Protein AF-A0A7S2W0Y8-F1 (afdb_monomer)

pLDDT: mean 73.61, std 13.13, range [37.97, 92.44]

Sequence (233 aa):
MHDCANKVPEEVLRKIGIEEDLLTRWRHALVTPFQQKVSSNRWSMRTVHCKGRCCSATIRVSLSGSCDVACRECGATFCCQCDFPGPHSPATCEMVAAWREANGLVEATDEDIASWLEIRKVAKQCPRCGHGIIKAQGTCNHMKCDTTASGCGHHFCYLCQSNWDVSSYRCTNPRCPSSRTGGGNIYSTTASPPSSGFERYNEECGRHLAALRNAQNLVKQARSPVDSEFHLC

Nearest PDB structures (foldseek):
  8ikv-assembly1_C  TM=3.181E-01  e=9.190E-04  Homo sapiens
  8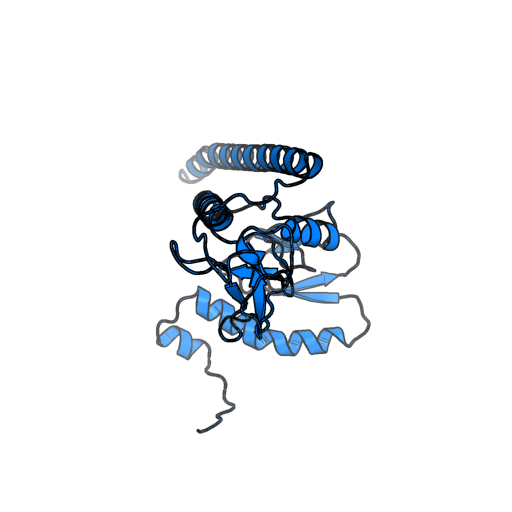ikv-assembly2_A  TM=3.247E-01  e=4.794E-03  Homo sapiens

Secondary structure (DSSP, 8-state):
-----PPPPHHHHHHTT--HHHHHHHHHHHHHHHHHHHTTS-SSEEEEE--STT---EEEEESSS-SEEE-TTT--EEESSS--SS--TTS-HHHHHHHHHTT------HHHHHHHHHHHHHEEE-TTT--EEEPPTT--SEEE--GGGT----EEETTT--BEETTTTEES-TTSHHHHTTT--TT---PPPPPHHHHHHHHHHHHHHHHHHHHHHHHHHHHHHHHHHTT--

InterPro domains:
  IPR001841 Zinc finger, RING-type [PS50089] (126-180)
  IPR031127 E3 ubiquitin ligase RBR family [PTHR11685] (3-179)
  IPR044066 TRIAD supradomain [PS51873] (1-182)

Structure (mmCIF, N/CA/C/O backbone):
data_AF-A0A7S2W0Y8-F1
#
_entry.id   AF-A0A7S2W0Y8-F1
#
loop_
_atom_site.group_PDB
_atom_site.id
_atom_site.type_symbol
_atom_site.label_atom_id
_atom_site.label_alt_id
_atom_site.label_comp_id
_atom_site.label_asym_id
_atom_site.label_entity_id
_atom_site.label_seq_id
_atom_site.pdbx_PDB_ins_code
_atom_site.Cartn_x
_atom_site.Cartn_y
_atom_site.Cartn_z
_atom_site.occupancy
_atom_site.B_iso_or_equiv
_atom_site.auth_seq_id
_atom_site.auth_comp_id
_atom_site.auth_asym_id
_atom_site.auth_atom_id
_atom_site.pdbx_PDB_model_num
ATOM 1 N N . MET A 1 1 ? -15.087 -26.726 -20.509 1.00 43.75 1 MET A N 1
ATOM 2 C CA . MET A 1 1 ? -15.232 -25.782 -19.380 1.00 43.75 1 MET A CA 1
ATOM 3 C C . MET A 1 1 ? -16.384 -24.861 -19.724 1.00 43.75 1 MET A C 1
ATOM 5 O O . MET A 1 1 ? -16.349 -24.272 -20.794 1.00 43.75 1 MET A O 1
ATOM 9 N N . HIS A 1 2 ? -17.443 -24.839 -18.917 1.00 51.25 2 HIS A N 1
ATOM 10 C CA . HIS A 1 2 ? -18.604 -23.994 -19.189 1.00 51.25 2 HIS A CA 1
ATOM 11 C C . HIS A 1 2 ? -18.362 -22.596 -18.614 1.00 51.25 2 HIS A C 1
ATOM 13 O O . HIS A 1 2 ? -18.330 -22.435 -17.396 1.00 51.25 2 HIS A O 1
ATOM 19 N N . ASP A 1 3 ? -18.202 -21.608 -19.495 1.00 59.56 3 ASP A N 1
ATOM 20 C CA . ASP A 1 3 ? -18.182 -20.188 -19.136 1.00 59.56 3 ASP A CA 1
ATOM 21 C C . ASP A 1 3 ? -19.618 -19.717 -18.877 1.00 59.56 3 ASP A C 1
ATOM 23 O O . ASP A 1 3 ? -20.346 -19.285 -19.771 1.00 59.56 3 ASP A O 1
ATOM 27 N N . CYS A 1 4 ? -20.066 -19.861 -17.632 1.00 74.69 4 CYS A N 1
ATOM 28 C CA . CYS A 1 4 ? -21.336 -19.305 -17.187 1.00 74.69 4 CYS A CA 1
ATOM 29 C C . CYS A 1 4 ? -21.141 -17.830 -16.807 1.00 74.69 4 CYS A C 1
ATOM 31 O O . CYS A 1 4 ? -20.401 -17.512 -15.878 1.00 74.69 4 CYS A O 1
ATOM 33 N N . ALA A 1 5 ? -21.830 -16.923 -17.505 1.00 76.38 5 ALA A N 1
ATOM 34 C CA . ALA A 1 5 ? -21.751 -15.481 -17.251 1.00 76.38 5 ALA A CA 1
ATOM 35 C C . ALA A 1 5 ? -22.538 -15.020 -16.006 1.00 76.38 5 ALA A C 1
ATOM 37 O O . ALA A 1 5 ? -22.388 -13.874 -15.573 1.00 76.38 5 ALA A O 1
ATOM 38 N N . ASN A 1 6 ? -23.374 -15.888 -15.423 1.00 81.88 6 ASN A N 1
ATOM 39 C CA . ASN A 1 6 ? -24.200 -15.528 -14.276 1.00 81.88 6 ASN A CA 1
ATOM 40 C C . ASN A 1 6 ? -23.341 -15.311 -13.031 1.00 81.88 6 ASN A C 1
ATOM 42 O O . ASN A 1 6 ? -22.571 -16.176 -12.612 1.00 81.88 6 ASN A O 1
ATOM 46 N N . LYS A 1 7 ? -23.505 -14.143 -12.413 1.00 82.19 7 LYS A N 1
ATOM 47 C CA . LYS A 1 7 ? -22.913 -13.856 -11.109 1.00 82.19 7 LYS A CA 1
ATOM 48 C C . LYS A 1 7 ? -23.752 -14.528 -10.027 1.00 82.19 7 LYS A C 1
ATOM 50 O O . LYS A 1 7 ? -24.978 -14.481 -10.066 1.00 82.19 7 LYS A O 1
ATOM 55 N N . VAL A 1 8 ? -23.076 -15.157 -9.073 1.00 86.69 8 VAL A N 1
ATOM 56 C CA . VAL A 1 8 ? -23.722 -15.773 -7.910 1.00 86.69 8 VAL A CA 1
ATOM 57 C C . VAL A 1 8 ? -24.281 -14.659 -7.014 1.00 86.69 8 VAL A C 1
ATOM 59 O O . VAL A 1 8 ? -23.511 -13.765 -6.673 1.00 86.69 8 VAL A O 1
ATOM 62 N N . PRO A 1 9 ? -25.572 -14.673 -6.636 1.00 88.81 9 PRO A N 1
ATOM 63 C CA . PRO A 1 9 ? -26.141 -13.680 -5.722 1.00 88.81 9 PRO A CA 1
ATOM 64 C C . PRO A 1 9 ? -25.488 -13.716 -4.335 1.00 88.81 9 PRO A C 1
ATOM 66 O O . PRO A 1 9 ? -25.066 -14.777 -3.865 1.00 88.81 9 PRO A O 1
ATOM 69 N N . GLU A 1 10 ? -25.435 -12.569 -3.654 1.00 87.62 10 GLU A N 1
ATOM 70 C CA . GLU A 1 10 ? -24.781 -12.454 -2.344 1.00 87.62 10 GLU A CA 1
ATOM 71 C C . GLU A 1 10 ? -25.441 -13.358 -1.291 1.00 87.62 10 GLU A C 1
ATOM 73 O O . GLU A 1 10 ? -24.761 -13.955 -0.457 1.00 87.62 10 GLU A O 1
ATOM 78 N N . GLU A 1 11 ? -26.761 -13.530 -1.362 1.00 90.12 11 GLU A N 1
ATOM 79 C CA . GLU A 1 11 ? -27.536 -14.363 -0.441 1.00 90.12 11 GLU A CA 1
ATOM 80 C C . GLU A 1 11 ? -27.062 -15.818 -0.473 1.00 90.12 11 GLU A C 1
ATOM 82 O O . GLU A 1 11 ? -27.060 -16.503 0.549 1.00 90.12 11 GLU A O 1
ATOM 87 N N . VAL A 1 12 ? -26.636 -16.291 -1.646 1.00 89.75 12 VAL A N 1
ATOM 88 C CA . VAL A 1 12 ? -26.088 -17.639 -1.817 1.00 89.75 12 VAL A CA 1
ATOM 89 C C . VAL A 1 12 ? -24.705 -17.727 -1.177 1.00 89.75 12 VAL A C 1
ATOM 91 O O . VAL A 1 12 ? -24.435 -18.691 -0.466 1.00 89.75 12 VAL A O 1
ATOM 94 N N . LEU A 1 13 ? -23.859 -16.706 -1.355 1.00 89.06 13 LEU A N 1
ATOM 95 C CA . LEU A 1 13 ? -22.523 -16.643 -0.749 1.00 89.06 13 LEU A CA 1
ATOM 96 C C . LEU A 1 13 ? -22.583 -16.600 0.785 1.00 89.06 13 LEU A C 1
ATOM 98 O O . LEU A 1 13 ? -21.783 -17.246 1.460 1.00 89.06 13 LEU A O 1
ATOM 102 N N . ARG A 1 14 ? -23.572 -15.899 1.347 1.00 88.06 14 ARG A N 1
ATOM 103 C CA . ARG A 1 14 ? -23.820 -15.898 2.795 1.00 88.06 14 ARG A CA 1
ATOM 104 C C . ARG A 1 14 ? -24.297 -17.262 3.295 1.00 88.06 14 ARG A C 1
ATOM 106 O O . ARG A 1 14 ? -23.822 -17.728 4.324 1.00 88.06 14 ARG A O 1
ATOM 113 N N . LYS A 1 15 ? -25.189 -17.934 2.555 1.00 91.44 15 LYS A N 1
ATOM 114 C CA . LYS A 1 15 ? -25.703 -19.270 2.918 1.00 91.44 15 LYS A CA 1
ATOM 115 C C . LYS A 1 15 ? -24.627 -20.353 2.946 1.00 91.44 15 LYS A C 1
ATOM 117 O O . LYS A 1 15 ? -24.723 -21.261 3.761 1.00 91.44 15 LYS A O 1
ATOM 122 N N . ILE A 1 16 ? -23.619 -20.264 2.081 1.00 91.06 16 ILE A N 1
ATOM 123 C CA . ILE A 1 16 ? -22.486 -21.206 2.068 1.00 91.06 16 ILE A CA 1
ATOM 124 C C . ILE A 1 16 ? -21.405 -20.859 3.108 1.00 91.06 16 ILE A C 1
ATOM 126 O O . ILE A 1 16 ? -20.376 -21.525 3.147 1.00 91.06 16 ILE A O 1
ATOM 130 N N . GLY A 1 17 ? -21.625 -19.836 3.943 1.00 88.50 17 GLY A N 1
ATOM 131 C CA . GLY A 1 17 ? -20.732 -19.490 5.049 1.00 88.50 17 GLY A CA 1
ATOM 132 C C . GLY A 1 17 ? -19.433 -18.810 4.620 1.00 88.50 17 GLY A C 1
ATOM 133 O O . GLY A 1 17 ? -18.402 -19.030 5.247 1.00 88.50 17 GLY A O 1
ATOM 134 N N . ILE A 1 18 ? -19.446 -18.006 3.548 1.00 88.69 18 ILE A N 1
ATOM 135 C CA . ILE A 1 18 ? -18.263 -17.222 3.177 1.00 88.69 18 ILE A CA 1
ATOM 136 C C . ILE A 1 18 ? -17.933 -16.189 4.266 1.00 88.69 18 ILE A C 1
ATOM 138 O O . ILE A 1 18 ? -18.785 -15.389 4.650 1.00 88.69 18 ILE A O 1
ATOM 142 N N . GLU A 1 19 ? -16.665 -16.167 4.682 1.00 86.69 19 GLU A N 1
ATOM 143 C CA . GLU A 1 19 ? -16.062 -15.147 5.549 1.00 86.69 19 GLU A CA 1
ATOM 144 C C . GLU A 1 19 ? -16.351 -13.714 5.056 1.00 86.69 19 GLU A C 1
ATOM 146 O O . GLU A 1 19 ? -16.192 -13.404 3.869 1.00 86.69 19 GLU A O 1
ATOM 151 N N . GLU A 1 20 ? -16.706 -12.797 5.963 1.00 82.38 20 GLU A N 1
ATOM 152 C CA . GLU A 1 20 ? -17.126 -11.427 5.604 1.00 82.38 20 GLU A CA 1
ATOM 153 C C . GLU A 1 20 ? -16.008 -10.626 4.895 1.00 82.38 20 GLU A C 1
ATOM 155 O O . GLU A 1 20 ? -16.282 -9.801 4.017 1.00 82.38 20 GLU A O 1
ATOM 160 N N . ASP A 1 21 ? -14.734 -10.930 5.174 1.00 78.44 21 ASP A N 1
ATOM 161 C CA . ASP A 1 21 ? -13.575 -10.366 4.461 1.00 78.44 21 ASP A CA 1
ATOM 162 C C . ASP A 1 21 ? -13.550 -10.777 2.977 1.00 78.44 21 ASP A C 1
ATOM 164 O O . ASP A 1 21 ? -13.206 -9.985 2.091 1.00 78.44 21 ASP A O 1
ATOM 168 N N . LEU A 1 22 ? -13.926 -12.021 2.669 1.00 83.31 22 LEU A N 1
ATOM 169 C CA . LEU A 1 22 ? -14.005 -12.508 1.292 1.00 83.31 22 LEU A CA 1
ATOM 170 C C . LEU A 1 22 ? -15.250 -11.957 0.586 1.00 83.31 22 LEU A C 1
ATOM 172 O O . LEU A 1 22 ? -15.162 -11.561 -0.578 1.00 83.31 22 LEU A O 1
ATOM 176 N N . LEU A 1 23 ? -16.370 -11.842 1.303 1.00 85.38 23 LEU A N 1
ATOM 177 C CA . LEU A 1 23 ? -17.594 -11.221 0.797 1.00 85.38 23 LEU A CA 1
ATOM 178 C C . LEU A 1 23 ? -17.370 -9.744 0.434 1.00 85.38 23 LEU A C 1
ATOM 180 O O . LEU A 1 23 ? -17.809 -9.275 -0.615 1.00 85.38 23 LEU A O 1
ATOM 184 N N . THR A 1 24 ? -16.602 -9.021 1.251 1.00 79.56 24 THR A N 1
ATOM 185 C CA . THR A 1 24 ? -16.219 -7.625 0.993 1.00 79.56 24 THR A CA 1
ATOM 186 C C . THR A 1 24 ? -15.371 -7.494 -0.273 1.00 79.56 24 THR A C 1
ATOM 188 O O . THR A 1 24 ? -15.679 -6.666 -1.134 1.00 79.56 24 THR A O 1
ATOM 191 N N . ARG A 1 25 ? -14.357 -8.355 -0.447 1.00 79.69 25 ARG A N 1
ATOM 192 C CA . ARG A 1 25 ? -13.540 -8.391 -1.676 1.00 79.69 25 ARG A CA 1
ATOM 193 C C . ARG A 1 25 ? -14.369 -8.722 -2.915 1.00 79.69 25 ARG A C 1
ATOM 195 O O . ARG A 1 25 ? -14.160 -8.125 -3.969 1.00 79.69 25 ARG A O 1
ATOM 202 N N . TRP A 1 26 ? -15.331 -9.633 -2.786 1.00 84.00 26 TRP A N 1
ATOM 203 C CA . TRP A 1 26 ? -16.260 -9.961 -3.863 1.00 84.00 26 TRP A CA 1
ATOM 204 C C . TRP A 1 26 ? -17.105 -8.746 -4.277 1.00 84.00 26 TRP A C 1
ATOM 206 O O . TRP A 1 26 ? -17.154 -8.425 -5.465 1.00 84.00 26 TRP A O 1
ATOM 216 N N . ARG A 1 27 ? -17.678 -7.999 -3.319 1.00 82.19 27 ARG A N 1
ATOM 217 C CA . ARG A 1 27 ? -18.421 -6.754 -3.606 1.00 82.19 27 ARG A CA 1
ATOM 218 C C . ARG A 1 27 ? -17.557 -5.727 -4.338 1.00 82.19 27 ARG A C 1
ATOM 220 O O . ARG A 1 27 ? -18.003 -5.145 -5.324 1.00 82.19 27 ARG A O 1
ATOM 227 N N . HIS A 1 28 ? -16.314 -5.523 -3.892 1.00 75.75 28 HIS A N 1
ATOM 228 C CA . HIS A 1 28 ? -15.370 -4.608 -4.551 1.00 75.75 28 HIS A CA 1
ATOM 229 C C . HIS A 1 28 ? -15.114 -5.027 -6.009 1.00 75.75 28 HIS A C 1
ATOM 231 O O . HIS A 1 28 ? -15.180 -4.196 -6.920 1.00 75.75 28 HIS A O 1
ATOM 237 N N . ALA A 1 29 ? -14.902 -6.322 -6.259 1.00 76.62 29 ALA A N 1
ATOM 238 C CA . ALA A 1 29 ? -14.645 -6.856 -7.597 1.00 76.62 29 ALA A CA 1
ATOM 239 C C . ALA A 1 29 ? -15.823 -6.666 -8.573 1.00 76.62 29 ALA A C 1
ATOM 241 O O . ALA A 1 29 ? -15.598 -6.490 -9.770 1.00 76.62 29 ALA A O 1
ATOM 242 N N . LEU A 1 30 ? -17.071 -6.655 -8.088 1.00 78.12 30 LEU A N 1
ATOM 243 C CA . LEU A 1 30 ? -18.245 -6.385 -8.930 1.00 78.12 30 LEU A CA 1
ATOM 244 C C . LEU A 1 30 ? -18.332 -4.927 -9.391 1.00 78.12 30 LEU A C 1
ATOM 246 O O . LEU A 1 30 ? -18.799 -4.659 -10.497 1.00 78.12 30 LEU A O 1
ATOM 250 N N . VAL A 1 31 ? -17.904 -3.987 -8.544 1.00 68.50 31 VAL A N 1
ATOM 251 C CA . VAL A 1 31 ? -18.058 -2.541 -8.778 1.00 68.50 31 VAL A CA 1
ATOM 252 C C . VAL A 1 31 ? -16.853 -1.948 -9.520 1.00 68.50 31 VAL A C 1
ATOM 254 O O . VAL A 1 31 ? -16.999 -0.967 -10.253 1.00 68.50 31 VAL A O 1
ATOM 257 N N . THR A 1 32 ? -15.679 -2.581 -9.423 1.00 65.56 32 TH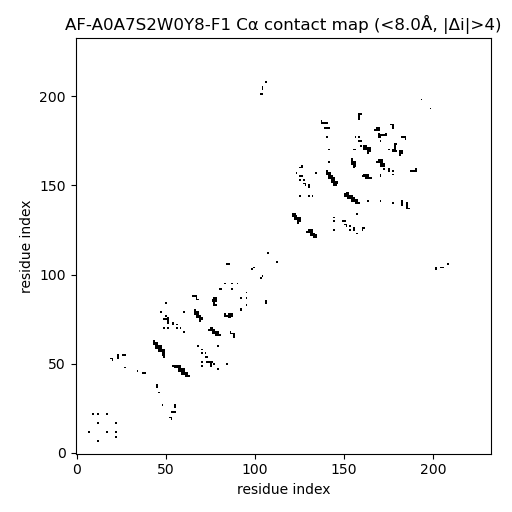R A N 1
ATOM 258 C CA . THR A 1 32 ? -14.427 -2.146 -10.078 1.00 65.56 32 THR A CA 1
ATOM 259 C C . THR A 1 32 ? -14.571 -1.866 -11.593 1.00 65.56 32 THR A C 1
ATOM 261 O O . THR A 1 32 ? -14.124 -0.807 -12.043 1.00 65.56 32 THR A O 1
ATOM 264 N N . PRO A 1 33 ? -15.242 -2.714 -12.409 1.00 61.22 33 PRO A N 1
ATOM 265 C CA . PRO A 1 33 ? -15.415 -2.460 -13.846 1.00 61.22 33 PRO A CA 1
ATOM 266 C C . PRO A 1 33 ? -16.320 -1.257 -14.151 1.00 61.22 33 PRO A C 1
ATOM 268 O O . PRO A 1 33 ? -16.187 -0.618 -15.195 1.00 61.22 33 PRO A O 1
ATOM 271 N N . PHE A 1 34 ? -17.258 -0.943 -13.252 1.00 58.34 34 PHE A N 1
ATOM 272 C CA . PHE A 1 34 ? -18.164 0.197 -13.399 1.00 58.34 34 PHE A CA 1
ATOM 273 C C . PHE A 1 34 ? -17.436 1.518 -13.108 1.00 58.34 34 PHE A C 1
ATOM 275 O O . PHE A 1 34 ? -17.638 2.503 -13.814 1.00 58.34 34 PHE A O 1
ATOM 282 N N . GLN A 1 35 ? -16.513 1.527 -12.142 1.00 55.16 35 GLN A N 1
ATOM 283 C CA . GLN A 1 35 ? -15.729 2.713 -11.774 1.00 55.16 35 GLN A CA 1
ATOM 284 C C . GLN A 1 35 ? -14.797 3.195 -12.894 1.00 55.16 35 GLN A C 1
ATOM 286 O O . GLN A 1 35 ? -14.685 4.402 -13.109 1.00 55.16 35 GLN A O 1
ATOM 291 N N . GLN A 1 36 ? -14.197 2.276 -13.660 1.00 53.81 36 GLN A N 1
ATOM 292 C CA . GLN A 1 36 ? -13.330 2.614 -14.801 1.00 53.81 36 GLN A CA 1
ATOM 293 C C . GLN A 1 36 ? -14.078 3.344 -15.934 1.00 53.81 36 GLN A C 1
ATOM 295 O O . GLN A 1 36 ? -13.484 4.165 -16.635 1.00 53.81 36 GLN A O 1
ATOM 300 N N . LYS A 1 37 ? -15.388 3.095 -16.094 1.00 48.94 37 LYS A N 1
ATOM 301 C CA . LYS A 1 37 ? -16.237 3.769 -17.095 1.00 48.94 37 LYS A CA 1
ATOM 302 C C . LYS A 1 37 ? -16.684 5.170 -16.667 1.00 48.94 37 LYS A C 1
ATOM 304 O O . LYS A 1 37 ? -16.893 6.028 -17.517 1.00 48.94 37 LYS A O 1
ATOM 309 N N . VAL A 1 38 ? -16.822 5.427 -15.365 1.00 50.88 38 VAL A N 1
ATOM 310 C CA . VAL A 1 38 ? -17.246 6.744 -14.847 1.00 50.88 38 VAL A CA 1
ATOM 311 C C . VAL A 1 38 ? -16.111 7.775 -14.939 1.00 50.88 38 VAL A C 1
ATOM 313 O O . VAL A 1 38 ? -16.371 8.952 -15.170 1.00 50.88 38 VAL A O 1
ATOM 316 N N . SER A 1 39 ? -14.847 7.340 -14.882 1.00 48.62 39 SER A N 1
ATOM 317 C CA . SER A 1 39 ? -13.664 8.195 -15.095 1.00 48.62 39 SER A CA 1
ATOM 318 C C . SER A 1 39 ? -13.496 8.745 -16.520 1.00 48.62 39 SER A C 1
ATOM 320 O O . SER A 1 39 ? -12.625 9.583 -16.740 1.00 48.62 39 SER A O 1
ATOM 322 N N . SER A 1 40 ? -14.304 8.294 -17.485 1.00 49.62 40 SER A N 1
ATOM 323 C CA . SER A 1 40 ? -14.264 8.758 -18.879 1.00 49.62 40 SER A CA 1
ATOM 324 C C . SER A 1 40 ? -15.029 10.067 -19.107 1.00 49.62 40 SER A C 1
ATOM 326 O O . SER A 1 40 ? -14.795 10.732 -20.114 1.00 49.62 40 SER A O 1
ATOM 328 N N . ASN A 1 41 ? -15.923 10.460 -18.188 1.00 47.84 41 ASN A N 1
ATOM 329 C CA . ASN A 1 41 ? -16.631 11.735 -18.267 1.00 47.84 41 ASN A CA 1
ATOM 330 C C . ASN A 1 41 ? -15.918 12.803 -17.431 1.00 47.84 41 ASN A C 1
ATOM 332 O O . ASN A 1 41 ? -15.637 12.645 -16.247 1.00 47.84 41 ASN A O 1
ATOM 336 N N . ARG A 1 42 ? -15.617 13.907 -18.111 1.00 46.38 42 ARG A N 1
ATOM 337 C CA . ARG A 1 42 ? -14.697 14.999 -17.769 1.00 46.38 42 ARG A CA 1
ATOM 338 C C . ARG A 1 42 ? -15.190 15.923 -16.641 1.00 46.38 42 ARG A C 1
ATOM 340 O O . ARG A 1 42 ? -15.049 17.136 -16.750 1.00 46.38 42 ARG A O 1
ATOM 347 N N . TRP A 1 43 ? -15.782 15.381 -15.577 1.00 48.50 43 TRP A N 1
ATOM 348 C CA . TRP A 1 43 ? -16.305 16.165 -14.454 1.00 48.50 43 TRP A CA 1
ATOM 349 C C . TRP A 1 43 ? -15.784 15.620 -13.124 1.00 48.50 43 TRP A C 1
ATOM 351 O O . TRP A 1 43 ? -16.387 14.706 -12.582 1.00 48.50 43 TRP A O 1
ATOM 361 N N . SER A 1 44 ? -14.626 16.141 -12.687 1.00 56.16 44 SER A N 1
ATOM 362 C CA . SER A 1 44 ? -14.058 16.311 -11.321 1.00 56.16 44 SER A CA 1
ATOM 363 C C . SER A 1 44 ? -14.351 15.337 -10.155 1.00 56.16 44 SER A C 1
ATOM 365 O O . SER A 1 44 ? -13.825 15.555 -9.063 1.00 56.16 44 SER A O 1
ATOM 367 N N . MET A 1 45 ? -15.114 14.262 -10.336 1.00 59.41 45 MET A N 1
ATOM 368 C CA . MET A 1 45 ? -15.688 13.440 -9.279 1.00 59.41 45 MET A CA 1
ATOM 369 C C . MET A 1 45 ? -15.375 11.965 -9.543 1.00 59.41 45 MET A C 1
ATOM 371 O O . MET A 1 45 ? -15.909 11.342 -10.459 1.00 59.41 45 MET A O 1
ATOM 375 N N . ARG A 1 46 ? -14.472 11.408 -8.734 1.00 69.62 46 ARG A N 1
ATOM 376 C CA . ARG A 1 46 ? -14.067 9.997 -8.772 1.00 69.62 46 ARG A CA 1
ATOM 377 C C . ARG A 1 46 ? -14.774 9.253 -7.640 1.00 69.62 46 ARG A C 1
ATOM 379 O O . ARG A 1 46 ? -15.005 9.808 -6.573 1.00 69.62 46 ARG A O 1
ATOM 386 N N . THR A 1 47 ? -15.118 7.991 -7.847 1.00 73.12 47 THR A N 1
ATOM 387 C CA . THR A 1 47 ? -15.538 7.093 -6.761 1.00 73.12 47 THR A CA 1
ATOM 388 C C . THR A 1 47 ? -14.365 6.223 -6.337 1.00 73.12 47 THR A C 1
ATOM 390 O O . THR A 1 47 ? -13.708 5.647 -7.202 1.00 73.12 47 THR A O 1
ATOM 393 N N . VAL A 1 48 ? -14.115 6.111 -5.035 1.00 77.38 48 VAL A N 1
ATOM 394 C CA . VAL A 1 48 ? -13.085 5.237 -4.458 1.00 77.38 48 VAL A CA 1
ATOM 395 C C . VAL A 1 48 ? -13.692 4.318 -3.409 1.00 77.38 48 VAL A C 1
ATOM 397 O O . VAL A 1 48 ? -14.630 4.699 -2.710 1.00 77.38 48 VAL A O 1
ATOM 400 N N . HIS A 1 49 ? -13.166 3.105 -3.289 1.00 82.88 49 HIS A N 1
ATOM 401 C CA . HIS A 1 49 ? -13.564 2.193 -2.222 1.00 82.88 49 HIS A CA 1
ATOM 402 C C . HIS A 1 49 ? -12.895 2.564 -0.902 1.00 82.88 49 HIS A C 1
ATOM 404 O O . HIS A 1 49 ? -11.763 3.054 -0.876 1.00 82.88 49 HIS A O 1
ATOM 410 N N . CYS A 1 50 ? -13.604 2.318 0.197 1.00 83.19 50 CYS A N 1
ATOM 411 C CA . CYS A 1 50 ? -13.009 2.378 1.517 1.00 83.19 50 CYS A CA 1
ATOM 412 C C . CYS A 1 50 ? -11.887 1.340 1.645 1.00 83.19 50 CYS A C 1
ATOM 414 O O . CYS A 1 50 ? -12.086 0.171 1.320 1.00 83.19 50 CYS A O 1
ATOM 416 N N . LYS A 1 51 ? -10.727 1.775 2.150 1.00 80.81 51 LYS A N 1
ATOM 417 C CA . LYS A 1 51 ? -9.584 0.898 2.463 1.00 80.81 51 LYS A CA 1
ATOM 418 C C . LYS A 1 51 ? -9.607 0.371 3.901 1.00 80.81 51 LYS A C 1
ATOM 420 O O . LYS A 1 51 ? -8.714 -0.363 4.305 1.00 80.81 51 LYS A O 1
ATOM 425 N N . GLY A 1 52 ? -10.621 0.756 4.676 1.00 75.94 52 GLY A N 1
ATOM 426 C CA . GLY A 1 52 ? -10.848 0.258 6.025 1.00 75.94 52 GLY A CA 1
ATOM 427 C C . GLY A 1 52 ? -11.184 -1.231 6.022 1.00 75.94 52 GLY A C 1
ATOM 428 O O . GLY A 1 52 ? -11.839 -1.742 5.111 1.00 75.94 52 GLY A O 1
ATOM 429 N N . ARG A 1 53 ? -10.738 -1.930 7.064 1.00 76.19 53 ARG A N 1
ATOM 430 C CA . ARG A 1 53 ? -10.973 -3.365 7.217 1.00 76.19 53 ARG A CA 1
ATOM 431 C C . ARG A 1 53 ? -12.476 -3.664 7.285 1.00 76.19 53 ARG A C 1
ATOM 433 O O . ARG A 1 53 ? -13.218 -2.930 7.931 1.00 76.19 53 ARG A O 1
ATOM 440 N N . CYS A 1 54 ? -12.909 -4.707 6.574 1.00 75.50 54 CYS A N 1
ATOM 441 C CA . CYS A 1 54 ? -14.311 -5.139 6.465 1.00 75.50 54 CYS A CA 1
ATOM 442 C C . CYS A 1 54 ? -15.301 -4.058 5.969 1.00 75.50 54 CYS A C 1
ATOM 444 O O . CYS A 1 54 ? -16.507 -4.198 6.161 1.00 75.50 54 CYS A O 1
ATOM 446 N N . CYS A 1 55 ? -14.834 -2.974 5.335 1.00 78.19 55 CYS A N 1
ATOM 447 C CA . CYS A 1 55 ? -15.704 -1.901 4.857 1.00 78.19 55 CYS A CA 1
ATOM 448 C C . CYS A 1 55 ? -15.960 -2.010 3.346 1.00 78.19 55 CYS A C 1
ATOM 450 O O . CYS A 1 55 ? -15.040 -2.093 2.531 1.00 78.19 55 CYS A O 1
ATOM 452 N N . SER A 1 56 ? -17.233 -1.971 2.946 1.00 79.62 56 SER A N 1
ATOM 453 C CA . SER A 1 56 ? -17.657 -2.013 1.536 1.00 79.62 56 SER A CA 1
ATOM 454 C C . SER A 1 56 ? -18.102 -0.651 0.985 1.00 79.62 56 SER A C 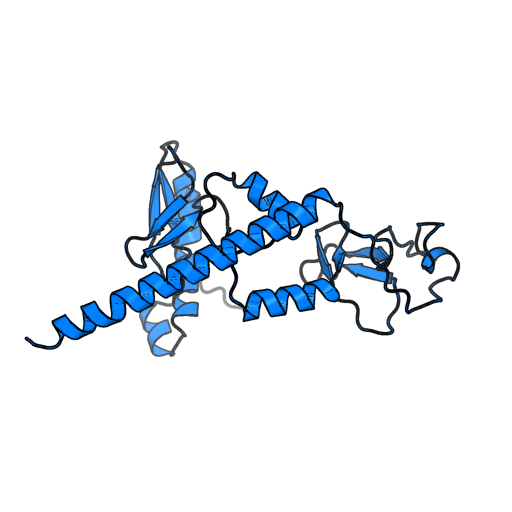1
ATOM 456 O O . SER A 1 56 ? -18.536 -0.553 -0.165 1.00 79.62 56 SER A O 1
ATOM 458 N N . ALA A 1 57 ? -17.958 0.415 1.778 1.00 82.06 57 ALA A N 1
ATOM 459 C CA . ALA A 1 57 ? -18.401 1.751 1.410 1.00 82.06 57 ALA A CA 1
ATOM 460 C C . ALA A 1 57 ? -17.687 2.274 0.153 1.00 82.06 57 ALA A C 1
ATOM 462 O O . ALA A 1 57 ? -16.479 2.097 -0.029 1.00 82.06 57 ALA A O 1
ATOM 463 N N . THR A 1 58 ? -18.440 2.970 -0.699 1.00 82.06 58 THR A N 1
ATOM 464 C CA . THR A 1 58 ? -17.908 3.692 -1.861 1.00 82.06 58 THR A CA 1
ATOM 465 C C . THR A 1 58 ? -18.033 5.188 -1.613 1.00 82.06 58 THR A C 1
ATOM 467 O O . THR A 1 58 ? -19.122 5.701 -1.370 1.00 82.06 58 THR A O 1
ATOM 470 N N . ILE A 1 59 ? -16.911 5.896 -1.681 1.00 81.94 59 ILE A N 1
ATOM 471 C CA . ILE A 1 59 ? -16.801 7.319 -1.377 1.00 81.94 59 ILE A CA 1
ATOM 472 C C . ILE A 1 59 ? -16.697 8.090 -2.690 1.00 81.94 59 ILE A C 1
ATOM 474 O O . ILE A 1 59 ? -15.855 7.782 -3.533 1.00 81.94 59 ILE A O 1
ATOM 478 N N . ARG A 1 60 ? -17.541 9.109 -2.871 1.00 79.88 60 ARG A N 1
ATOM 479 C CA . ARG A 1 60 ? -17.380 10.088 -3.954 1.00 79.88 60 ARG A CA 1
ATOM 480 C C . ARG A 1 60 ? -16.391 11.154 -3.504 1.00 79.88 60 ARG A C 1
ATOM 482 O O . ARG A 1 60 ? -16.616 11.807 -2.491 1.00 79.88 60 ARG A O 1
ATOM 489 N N . VAL A 1 61 ? -15.318 11.322 -4.262 1.00 76.38 61 VAL A N 1
ATOM 490 C CA . VAL A 1 61 ? -14.258 12.294 -4.000 1.00 76.38 61 VAL A CA 1
ATOM 491 C C . VAL A 1 61 ? -14.238 13.336 -5.112 1.00 76.38 61 VAL A C 1
ATOM 493 O O . VAL A 1 61 ? -14.255 12.993 -6.295 1.00 76.38 61 VAL A O 1
ATOM 496 N N . SER A 1 62 ? -14.214 14.612 -4.728 1.00 70.06 62 SER A N 1
ATOM 497 C CA . SER A 1 62 ? -13.892 15.712 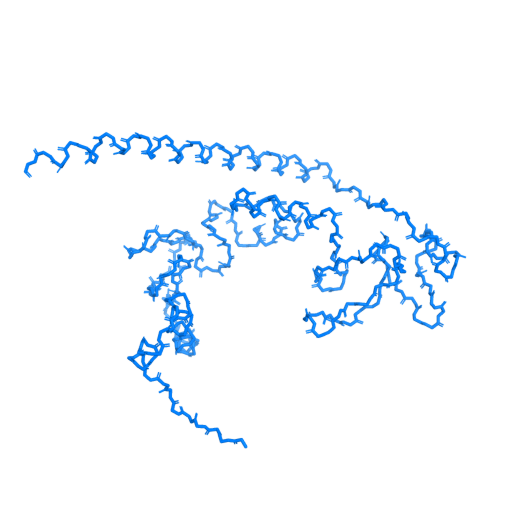-5.640 1.00 70.06 62 SER A CA 1
ATOM 498 C C . SER A 1 62 ? -12.375 15.844 -5.695 1.00 70.06 62 SER A C 1
ATOM 500 O O . SER A 1 62 ? -11.737 15.923 -4.649 1.00 70.06 62 SER A O 1
ATOM 502 N N . LEU A 1 63 ? -11.781 15.880 -6.888 1.00 63.41 63 LEU A N 1
ATOM 503 C CA . LEU A 1 63 ? -10.319 15.952 -7.069 1.00 63.41 63 LEU A CA 1
ATOM 504 C C . LEU A 1 63 ? -9.712 17.334 -6.738 1.00 63.41 63 LEU A C 1
ATOM 506 O O . LEU A 1 63 ? -8.574 17.619 -7.097 1.00 63.41 63 LEU A O 1
ATOM 510 N N . SER A 1 64 ? -10.458 18.204 -6.061 1.00 59.69 64 SER A N 1
ATOM 511 C CA . SER A 1 64 ? -10.036 19.542 -5.657 1.00 59.69 64 SER A CA 1
ATOM 512 C C . SER A 1 64 ? -9.559 19.540 -4.198 1.00 59.69 64 SER A C 1
ATOM 514 O O . SER A 1 64 ? -10.347 19.847 -3.304 1.00 59.69 64 SER A O 1
ATOM 516 N N . GLY A 1 65 ? -8.300 19.177 -3.934 1.00 66.12 65 GLY A N 1
ATOM 517 C CA . GLY A 1 65 ? -7.711 19.290 -2.590 1.00 66.12 65 GLY A CA 1
ATOM 518 C C . GLY A 1 65 ? -6.728 18.182 -2.209 1.00 66.12 65 GLY A C 1
ATOM 519 O O . GLY A 1 65 ? -6.067 17.597 -3.068 1.00 66.12 65 GLY A O 1
ATOM 520 N N . SER A 1 66 ? -6.628 17.916 -0.900 1.00 71.00 66 SER A N 1
ATOM 521 C CA . SER A 1 66 ? -5.829 16.827 -0.331 1.00 71.00 66 SER A CA 1
ATOM 522 C C . SER A 1 66 ? -6.305 15.466 -0.835 1.00 71.00 66 SER A C 1
ATOM 524 O O . SER A 1 66 ? -7.503 15.220 -0.965 1.00 71.00 66 SER A O 1
ATOM 526 N N . CYS A 1 67 ? -5.364 14.553 -1.066 1.00 79.69 67 CYS A N 1
ATOM 527 C CA . CYS A 1 67 ? -5.685 13.179 -1.445 1.00 79.69 67 CYS A CA 1
ATOM 528 C C . CYS A 1 67 ? -6.213 12.325 -0.278 1.00 79.69 67 CYS A C 1
ATOM 530 O O . CYS A 1 67 ? -6.739 11.241 -0.525 1.00 79.69 67 CYS A O 1
ATOM 532 N N . ASP A 1 68 ? -6.131 12.806 0.963 1.00 86.56 68 ASP A N 1
ATOM 533 C CA . ASP A 1 68 ? -6.632 12.100 2.141 1.00 86.56 68 ASP A CA 1
ATOM 534 C C . ASP A 1 68 ? -8.150 12.251 2.296 1.00 86.56 68 ASP A C 1
ATOM 536 O O . ASP A 1 68 ? -8.705 13.345 2.168 1.00 86.56 68 ASP A O 1
ATOM 540 N N . VAL A 1 69 ? -8.828 11.139 2.590 1.00 87.19 69 VAL A N 1
ATOM 541 C CA . VAL A 1 69 ? -10.285 11.069 2.756 1.00 87.19 69 VAL A CA 1
ATOM 542 C C . VAL A 1 69 ? -10.630 10.249 3.991 1.00 87.19 69 VAL A C 1
ATOM 544 O O . VAL A 1 69 ? -9.933 9.291 4.316 1.00 87.19 69 VAL A O 1
ATOM 547 N N . ALA A 1 70 ? -11.735 10.594 4.653 1.00 89.25 70 ALA A N 1
ATOM 548 C CA . ALA A 1 70 ? -12.284 9.832 5.771 1.00 89.25 70 ALA A CA 1
ATOM 549 C C . ALA A 1 70 ? -13.561 9.094 5.349 1.00 89.25 70 ALA A C 1
ATOM 551 O O . ALA A 1 70 ? -14.478 9.683 4.767 1.00 89.25 70 ALA A O 1
ATOM 552 N N . CYS A 1 71 ? -13.645 7.805 5.664 1.00 87.62 71 CYS A N 1
ATOM 553 C CA . CYS A 1 71 ? -14.863 7.027 5.503 1.00 87.62 71 CYS A CA 1
ATOM 554 C C . CYS A 1 71 ? -15.854 7.355 6.622 1.00 87.62 71 CYS A C 1
ATOM 556 O O . CYS A 1 71 ? -15.525 7.218 7.795 1.00 87.62 71 CYS A O 1
ATOM 558 N N . ARG A 1 72 ? -17.086 7.740 6.270 1.00 87.12 72 ARG A N 1
ATOM 559 C CA . ARG A 1 72 ? -18.138 8.028 7.261 1.00 87.12 72 ARG A CA 1
ATOM 560 C C . ARG A 1 72 ? -18.721 6.777 7.922 1.00 87.12 72 ARG A C 1
ATOM 562 O O . ARG A 1 72 ? -19.207 6.878 9.036 1.00 87.12 72 ARG A O 1
ATOM 569 N N . GLU A 1 73 ? -18.655 5.632 7.245 1.00 84.56 73 GLU A N 1
ATOM 570 C CA . GLU A 1 73 ? -19.204 4.358 7.733 1.00 84.56 73 GLU A CA 1
ATOM 571 C C . GLU A 1 73 ? -18.295 3.725 8.794 1.00 84.56 73 GLU A C 1
ATOM 573 O O . GLU A 1 73 ? -18.746 3.372 9.875 1.00 84.56 73 GLU A O 1
ATOM 578 N N . CYS A 1 74 ? -16.993 3.604 8.506 1.00 84.44 74 CYS A N 1
ATOM 579 C CA . CYS A 1 74 ? -16.050 2.907 9.389 1.00 84.44 74 CYS A CA 1
ATOM 580 C C . CYS A 1 74 ? -14.999 3.822 10.038 1.00 84.44 74 CYS A C 1
ATOM 582 O O . CYS A 1 74 ? -14.105 3.336 10.724 1.00 84.44 74 CYS A O 1
ATOM 584 N N . GLY A 1 75 ? -15.030 5.130 9.768 1.00 84.38 75 GLY A N 1
ATOM 585 C CA . GLY A 1 75 ? -14.083 6.107 10.320 1.00 84.38 75 GLY A CA 1
ATOM 586 C C . GLY A 1 75 ? -12.658 6.050 9.753 1.00 84.38 75 GLY A C 1
ATOM 587 O O . GLY A 1 75 ? -11.833 6.880 10.122 1.00 84.38 75 GLY A O 1
ATOM 588 N N . ALA A 1 76 ? -12.345 5.104 8.859 1.00 84.19 76 ALA A N 1
ATOM 589 C CA . ALA A 1 76 ? -10.992 4.935 8.329 1.00 84.19 76 ALA A CA 1
ATOM 590 C C . ALA A 1 76 ? -10.563 6.135 7.473 1.00 84.19 76 ALA A C 1
ATOM 592 O O . ALA A 1 76 ? -11.300 6.554 6.574 1.00 84.19 76 ALA A O 1
ATOM 593 N N . THR A 1 77 ? -9.356 6.641 7.715 1.00 87.50 77 THR A N 1
ATOM 594 C CA . THR A 1 77 ? -8.713 7.693 6.923 1.00 87.50 77 THR A CA 1
ATOM 595 C C . THR A 1 77 ? -7.652 7.090 6.009 1.00 87.50 77 THR A C 1
ATOM 597 O O . THR A 1 77 ? -6.878 6.236 6.429 1.00 87.50 77 THR A O 1
ATOM 600 N N . PHE A 1 78 ? -7.635 7.484 4.736 1.00 85.25 78 PHE A N 1
ATOM 601 C CA . PHE A 1 78 ? -6.699 6.937 3.750 1.00 85.25 78 PHE A CA 1
ATOM 602 C C . PHE A 1 78 ? -6.566 7.842 2.522 1.00 85.25 78 PHE A C 1
ATOM 604 O O . PHE A 1 78 ? -7.434 8.672 2.247 1.00 85.25 78 PHE A O 1
ATOM 611 N N . CYS A 1 79 ? -5.511 7.632 1.733 1.00 85.75 79 CYS A N 1
ATOM 612 C CA . CYS A 1 79 ? -5.333 8.317 0.456 1.00 85.75 79 CYS A CA 1
ATOM 613 C C . CYS A 1 79 ? -6.229 7.729 -0.656 1.00 85.75 79 CYS A C 1
ATOM 615 O O . CYS A 1 79 ? -6.192 6.532 -0.958 1.00 85.75 79 CYS A O 1
ATOM 617 N N . CYS A 1 80 ? -7.008 8.577 -1.334 1.00 81.31 80 CYS A N 1
ATOM 618 C CA . CYS A 1 80 ? -7.849 8.199 -2.478 1.00 81.31 80 CYS A CA 1
ATOM 619 C C . CYS A 1 80 ? -7.090 8.050 -3.808 1.00 81.31 80 CYS A C 1
ATOM 621 O O . CYS A 1 80 ? -7.694 7.679 -4.817 1.00 81.31 80 CYS A O 1
ATOM 623 N N . GLN A 1 81 ? -5.789 8.350 -3.832 1.00 77.62 81 GLN A N 1
ATOM 624 C CA . GLN A 1 81 ? -4.963 8.321 -5.043 1.00 77.62 81 GLN A CA 1
ATOM 625 C C . GLN A 1 81 ? -3.940 7.179 -5.062 1.00 77.62 81 GLN A C 1
ATOM 627 O O . GLN A 1 81 ? -3.611 6.710 -6.148 1.00 77.62 81 GLN A O 1
ATOM 632 N N . CYS A 1 82 ? -3.469 6.703 -3.903 1.00 77.31 82 CYS A N 1
ATOM 633 C CA . CYS A 1 82 ? -2.482 5.625 -3.809 1.00 77.31 82 CYS A CA 1
ATOM 634 C C . CYS A 1 82 ? -2.802 4.635 -2.682 1.00 77.31 82 CYS A C 1
ATOM 636 O O . CYS A 1 82 ? -3.568 4.942 -1.771 1.00 77.31 82 CYS A O 1
ATOM 638 N N . ASP A 1 83 ? -2.197 3.449 -2.717 1.00 73.88 83 ASP A N 1
ATOM 639 C CA . ASP A 1 83 ? -2.424 2.363 -1.748 1.00 73.88 83 ASP A CA 1
ATOM 640 C C . ASP A 1 83 ? -1.510 2.436 -0.520 1.00 73.88 83 ASP A C 1
ATOM 642 O O . ASP A 1 83 ? -0.989 1.430 -0.022 1.00 73.88 83 ASP A O 1
ATOM 646 N N . PHE A 1 84 ? -1.293 3.650 -0.017 1.00 76.81 84 PHE A N 1
ATOM 647 C CA . PHE A 1 84 ? -0.674 3.822 1.287 1.00 76.81 84 PHE A CA 1
ATOM 648 C C . PHE A 1 84 ? -1.658 3.441 2.416 1.00 76.81 84 PHE A C 1
ATOM 650 O O . PHE A 1 84 ? -2.820 3.839 2.331 1.00 76.81 84 PHE A O 1
ATOM 657 N N . PRO A 1 85 ? -1.234 2.664 3.444 1.00 70.31 85 PRO A N 1
ATOM 658 C CA . PRO A 1 85 ? -2.078 2.200 4.542 1.00 70.31 85 PRO A CA 1
ATOM 659 C C . PRO A 1 85 ? -2.778 3.314 5.304 1.00 70.31 85 PRO A C 1
ATOM 661 O O . PRO A 1 85 ? -3.858 3.089 5.838 1.00 70.31 85 PRO A O 1
ATOM 664 N N . GLY A 1 86 ? -2.165 4.495 5.353 1.00 78.12 86 GLY A N 1
ATOM 665 C CA . GLY A 1 86 ? -2.688 5.649 6.065 1.00 78.12 86 GLY A CA 1
ATOM 666 C C . GLY A 1 86 ? -2.853 6.884 5.179 1.00 78.12 86 GLY A C 1
ATOM 667 O O . GLY A 1 86 ? -2.461 6.884 4.005 1.00 78.12 86 GLY A O 1
ATOM 668 N N . PRO A 1 87 ? -3.431 7.957 5.741 1.00 85.00 87 PRO A N 1
ATOM 669 C CA . PRO A 1 87 ? -3.307 9.286 5.166 1.00 85.00 87 PRO A CA 1
ATOM 670 C C . PRO A 1 87 ? -1.835 9.708 5.195 1.00 85.00 87 PRO A C 1
ATOM 672 O O . PRO A 1 87 ? -1.094 9.330 6.104 1.00 85.00 87 PRO A O 1
ATOM 675 N N . HIS A 1 88 ? -1.395 10.464 4.197 1.00 84.44 88 HIS A N 1
ATOM 676 C CA . HIS A 1 88 ? 0.017 10.839 4.096 1.00 84.44 88 HIS A CA 1
ATOM 677 C C . HIS A 1 88 ? 0.247 12.317 3.801 1.00 84.44 88 HIS A C 1
ATOM 679 O O . HIS A 1 88 ? 1.380 12.706 3.533 1.00 84.44 88 HIS A O 1
ATOM 685 N N . SER A 1 89 ? -0.778 13.167 3.886 1.00 84.75 89 SER A N 1
ATOM 686 C CA . SER A 1 89 ? -0.579 14.616 3.881 1.00 84.75 89 SER A CA 1
ATOM 687 C C . SER A 1 89 ? 0.344 15.035 5.042 1.00 84.75 89 SER A C 1
ATOM 689 O O . SER A 1 89 ? 0.140 14.582 6.170 1.00 84.75 89 SER A O 1
ATOM 691 N N . PRO A 1 90 ? 1.352 15.903 4.816 1.00 87.88 90 PRO A N 1
ATOM 692 C CA . PRO A 1 90 ? 1.581 16.720 3.617 1.00 87.88 90 PRO A CA 1
ATOM 693 C C . PRO A 1 90 ? 2.452 16.070 2.526 1.00 87.88 90 PRO A C 1
ATOM 695 O O . PRO A 1 90 ? 2.696 16.702 1.499 1.00 87.88 90 PRO A O 1
ATOM 698 N N . ALA A 1 91 ? 2.949 14.846 2.718 1.00 85.75 91 ALA A N 1
ATOM 699 C CA . ALA A 1 91 ? 3.745 14.156 1.706 1.00 85.75 91 ALA A CA 1
ATOM 700 C C . ALA A 1 91 ? 2.898 13.818 0.468 1.00 85.75 91 ALA A C 1
ATOM 702 O O . ALA A 1 91 ? 1.721 13.462 0.564 1.00 85.75 91 ALA A O 1
ATOM 703 N N . THR A 1 92 ? 3.498 13.910 -0.717 1.00 85.38 92 THR A N 1
ATOM 704 C CA . THR A 1 92 ? 2.830 13.529 -1.968 1.00 85.38 92 THR A CA 1
ATOM 705 C C . THR A 1 92 ? 2.855 12.010 -2.161 1.00 85.38 92 THR A C 1
ATOM 707 O O . THR A 1 92 ? 3.689 11.311 -1.581 1.00 85.38 92 THR A O 1
ATOM 710 N N . CYS A 1 93 ? 1.976 11.480 -3.021 1.00 81.50 93 CYS A N 1
ATOM 711 C CA . CYS A 1 93 ? 1.988 10.051 -3.363 1.00 81.50 93 CYS A CA 1
ATOM 712 C C . CYS A 1 93 ? 3.356 9.598 -3.912 1.00 81.50 93 CYS A C 1
ATOM 714 O O . CYS A 1 93 ? 3.791 8.484 -3.636 1.00 81.50 93 CYS A O 1
ATOM 716 N N . GLU A 1 94 ? 4.049 10.468 -4.655 1.00 83.38 94 GLU A N 1
ATOM 717 C CA . GLU A 1 94 ? 5.386 10.203 -5.204 1.00 83.38 94 GLU A CA 1
ATOM 718 C C . GLU A 1 94 ? 6.449 10.100 -4.105 1.00 83.38 94 GLU A C 1
ATOM 720 O O . GLU A 1 94 ? 7.246 9.164 -4.106 1.00 83.38 94 GLU A O 1
ATOM 725 N N . MET A 1 95 ? 6.427 11.009 -3.124 1.00 84.12 95 MET A N 1
ATOM 726 C CA . MET A 1 95 ? 7.348 10.964 -1.981 1.00 84.12 95 MET A CA 1
ATOM 727 C C . MET A 1 95 ? 7.172 9.677 -1.178 1.00 84.12 95 MET A C 1
ATOM 729 O O . MET A 1 95 ? 8.148 9.055 -0.772 1.00 84.12 95 MET A O 1
ATOM 733 N N . VAL A 1 96 ? 5.925 9.254 -0.978 1.00 83.56 96 VAL A N 1
ATOM 734 C CA . VAL A 1 96 ? 5.599 8.016 -0.268 1.00 83.56 96 VAL A CA 1
ATOM 735 C C . VAL A 1 96 ? 5.987 6.775 -1.076 1.00 83.56 96 VAL A C 1
ATOM 737 O O . VAL A 1 96 ? 6.444 5.787 -0.501 1.00 83.56 96 VAL A O 1
ATOM 740 N N . ALA A 1 97 ? 5.852 6.812 -2.402 1.00 78.25 97 ALA A N 1
ATOM 741 C CA . ALA A 1 97 ? 6.337 5.745 -3.273 1.00 78.25 97 ALA A CA 1
ATOM 742 C C . ALA A 1 97 ? 7.866 5.607 -3.183 1.00 78.25 97 ALA A C 1
ATOM 744 O O . ALA A 1 97 ? 8.360 4.503 -2.958 1.00 78.25 97 ALA A O 1
ATOM 745 N N . ALA A 1 98 ? 8.599 6.723 -3.243 1.00 80.44 98 ALA A N 1
ATOM 746 C CA . ALA A 1 98 ? 10.049 6.742 -3.062 1.00 80.44 98 ALA A CA 1
ATOM 747 C C . ALA A 1 98 ? 10.462 6.291 -1.649 1.00 80.44 98 ALA A C 1
ATOM 749 O O . ALA A 1 98 ? 11.422 5.540 -1.491 1.00 80.44 98 ALA A O 1
ATOM 750 N N . TRP A 1 99 ? 9.709 6.686 -0.616 1.00 80.19 99 TRP A N 1
ATOM 751 C CA . TRP A 1 99 ? 9.919 6.235 0.763 1.00 80.19 99 TRP A CA 1
ATOM 752 C C . TRP A 1 99 ? 9.778 4.716 0.885 1.00 80.19 99 TRP A C 1
ATOM 754 O O . TRP A 1 99 ? 10.613 4.063 1.505 1.00 80.19 99 TRP A O 1
ATOM 764 N N . ARG A 1 100 ? 8.765 4.131 0.239 1.00 74.44 100 ARG A N 1
ATOM 765 C CA . ARG A 1 100 ? 8.579 2.674 0.186 1.00 74.44 100 ARG A CA 1
ATOM 766 C C . ARG A 1 100 ? 9.691 1.966 -0.567 1.00 74.44 100 ARG A C 1
ATOM 768 O O . ARG A 1 100 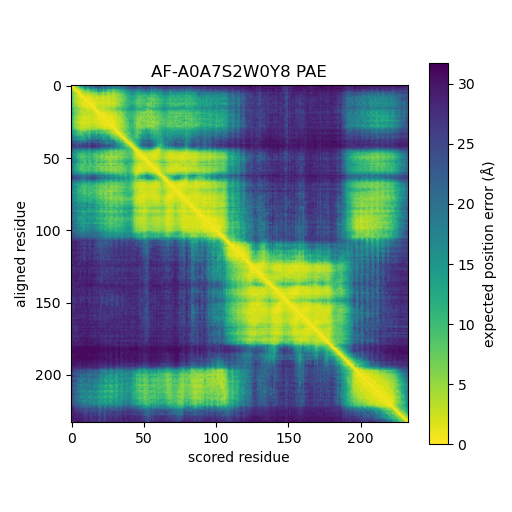? 10.178 0.947 -0.089 1.00 74.44 100 ARG A O 1
ATOM 775 N N . GLU A 1 101 ? 10.091 2.496 -1.718 1.00 73.75 101 GLU A N 1
ATOM 776 C CA . GLU A 1 101 ? 11.187 1.943 -2.517 1.00 73.75 101 GLU A CA 1
ATOM 777 C C . GLU A 1 101 ? 12.509 1.963 -1.736 1.00 73.75 101 GLU A C 1
ATOM 779 O O . GLU A 1 101 ? 13.266 0.993 -1.747 1.00 73.75 101 GLU A O 1
ATOM 784 N N . ALA A 1 102 ? 12.731 3.018 -0.949 1.00 72.44 102 ALA A N 1
ATOM 785 C CA . ALA A 1 102 ? 13.863 3.133 -0.039 1.00 72.44 102 ALA A CA 1
ATOM 786 C C . ALA A 1 102 ? 13.750 2.243 1.218 1.00 72.44 102 ALA A C 1
ATOM 788 O O . ALA A 1 102 ? 14.696 2.184 2.002 1.00 72.44 102 ALA A O 1
ATOM 789 N N . ASN A 1 103 ? 12.654 1.494 1.401 1.00 67.44 103 ASN A N 1
ATOM 790 C CA . ASN A 1 103 ? 12.353 0.697 2.599 1.00 67.44 103 ASN A CA 1
ATOM 791 C C . ASN A 1 103 ? 12.221 1.551 3.869 1.00 67.44 103 ASN A C 1
ATOM 793 O O . ASN A 1 103 ? 12.741 1.204 4.933 1.00 67.44 103 ASN A O 1
ATOM 797 N N . GLY A 1 104 ? 11.569 2.701 3.747 1.00 71.38 104 GLY A N 1
ATOM 798 C CA . GLY A 1 104 ? 11.219 3.550 4.872 1.00 71.38 104 GLY A CA 1
ATOM 799 C C . GLY A 1 104 ? 10.126 2.927 5.740 1.00 71.38 104 GLY A C 1
ATOM 800 O O . GLY A 1 104 ? 9.289 2.158 5.262 1.00 71.38 104 GLY A O 1
ATOM 801 N N . LEU A 1 105 ? 10.144 3.249 7.032 1.00 68.31 105 LEU A N 1
ATOM 802 C CA . LEU A 1 105 ? 9.180 2.743 8.003 1.00 68.31 105 LEU A CA 1
ATOM 803 C C . LEU A 1 105 ? 7.756 3.226 7.672 1.00 68.31 105 LEU A C 1
ATOM 805 O O . LEU A 1 105 ? 7.545 4.389 7.327 1.00 68.31 105 LEU A O 1
ATOM 809 N N . VAL A 1 106 ? 6.777 2.332 7.778 1.00 67.31 106 VAL A N 1
ATOM 810 C CA . VAL A 1 106 ? 5.347 2.623 7.593 1.00 67.31 106 VAL A CA 1
ATOM 811 C C . VAL A 1 106 ? 4.622 2.225 8.875 1.00 67.31 106 VAL A C 1
ATOM 813 O O . VAL A 1 106 ? 5.076 1.314 9.568 1.00 67.31 106 VAL A O 1
ATOM 816 N N . GLU A 1 107 ? 3.509 2.887 9.202 1.00 62.97 107 GLU A N 1
ATOM 817 C CA . GLU A 1 107 ? 2.631 2.410 10.274 1.00 62.97 107 GLU A CA 1
ATOM 818 C C . GLU A 1 107 ? 2.137 0.998 9.951 1.00 62.97 107 GLU A C 1
ATOM 820 O O . GLU A 1 107 ? 1.415 0.771 8.979 1.00 62.97 107 GLU A O 1
ATOM 825 N N . ALA A 1 108 ? 2.572 0.049 10.769 1.00 59.72 108 ALA A N 1
ATOM 826 C CA . ALA A 1 108 ? 2.235 -1.360 10.714 1.00 59.72 108 ALA A CA 1
ATOM 827 C C . ALA A 1 108 ? 2.109 -1.866 12.162 1.00 59.72 108 ALA A C 1
ATOM 829 O O . ALA A 1 108 ? 2.567 -1.199 13.095 1.00 59.72 108 ALA A O 1
ATOM 830 N N . THR A 1 109 ? 1.429 -2.993 12.376 1.00 57.41 109 THR A N 1
ATOM 831 C CA . THR A 1 109 ? 1.337 -3.593 13.720 1.00 57.41 109 THR A CA 1
ATOM 832 C C . THR A 1 109 ? 2.729 -3.985 14.225 1.00 57.41 109 THR A C 1
ATOM 834 O O . THR A 1 109 ? 3.650 -4.124 13.425 1.00 57.41 109 THR A O 1
ATOM 837 N N . ASP A 1 110 ? 2.925 -4.163 15.534 1.00 54.16 110 ASP A N 1
ATOM 838 C CA . ASP A 1 110 ? 4.242 -4.587 16.041 1.00 54.16 110 ASP A CA 1
ATOM 839 C C . ASP A 1 110 ? 4.669 -5.927 15.453 1.00 54.16 110 ASP A C 1
ATOM 841 O O . ASP A 1 110 ? 5.846 -6.121 15.152 1.00 54.16 110 ASP A O 1
ATOM 845 N N . GLU A 1 111 ? 3.711 -6.834 15.259 1.00 56.06 111 GLU A N 1
ATOM 846 C CA . GLU A 1 111 ? 3.948 -8.120 14.623 1.00 56.06 111 GLU A CA 1
ATOM 847 C C . GLU A 1 111 ? 4.344 -7.954 13.150 1.00 56.06 111 GLU A C 1
ATOM 849 O O . GLU A 1 111 ? 5.286 -8.606 12.698 1.00 56.06 111 GLU A O 1
ATOM 854 N N . ASP A 1 112 ? 3.691 -7.051 12.413 1.00 58.09 112 ASP A N 1
ATOM 855 C CA . ASP A 1 112 ? 4.033 -6.752 11.018 1.00 58.09 112 ASP A CA 1
ATOM 856 C C . ASP A 1 112 ? 5.386 -6.047 10.903 1.00 58.09 112 ASP A C 1
ATOM 858 O O . ASP A 1 112 ? 6.158 -6.352 9.998 1.00 58.09 112 ASP A O 1
ATOM 862 N N . ILE A 1 113 ? 5.709 -5.132 11.822 1.00 55.75 113 ILE A N 1
ATOM 863 C CA . ILE A 1 113 ? 7.006 -4.449 11.872 1.00 55.75 113 ILE A CA 1
ATOM 864 C C . ILE A 1 113 ? 8.100 -5.463 12.197 1.00 55.75 113 ILE A C 1
ATOM 866 O O . ILE A 1 113 ? 9.122 -5.485 11.516 1.00 55.75 113 ILE A O 1
ATOM 870 N N . ALA A 1 114 ? 7.898 -6.332 13.189 1.00 57.19 114 ALA A N 1
ATOM 871 C CA . ALA A 1 114 ? 8.852 -7.378 13.539 1.00 57.19 114 ALA A CA 1
ATOM 872 C C . ALA A 1 114 ? 9.041 -8.369 12.382 1.00 57.19 114 ALA A C 1
ATOM 874 O O . ALA A 1 114 ? 10.173 -8.645 11.989 1.00 57.19 114 ALA A O 1
ATOM 875 N N . SER A 1 115 ? 7.948 -8.839 11.777 1.00 59.06 115 SER A N 1
ATOM 876 C CA . SER A 1 115 ? 7.981 -9.727 10.612 1.00 59.06 115 SER A CA 1
ATOM 877 C C . SER A 1 115 ? 8.693 -9.073 9.428 1.00 59.06 115 SER A C 1
ATOM 879 O O . SER A 1 115 ? 9.588 -9.667 8.827 1.00 59.06 115 SER A O 1
ATOM 881 N N . TRP A 1 116 ? 8.379 -7.810 9.136 1.00 57.88 116 TRP A N 1
ATOM 882 C CA . TRP A 1 116 ? 9.020 -7.047 8.073 1.00 57.88 116 TRP A CA 1
ATOM 883 C C . TRP A 1 116 ? 10.508 -6.808 8.344 1.00 57.88 116 TRP A C 1
ATOM 885 O O . TRP A 1 116 ? 11.317 -6.945 7.429 1.00 57.88 116 TRP A O 1
ATOM 895 N N . LEU A 1 117 ? 10.901 -6.512 9.586 1.00 59.53 117 LEU A N 1
ATOM 896 C CA . LEU A 1 117 ? 12.304 -6.366 9.985 1.00 59.53 117 LEU A CA 1
ATOM 897 C C . LEU A 1 117 ? 13.075 -7.685 9.860 1.00 59.53 117 LEU A C 1
ATOM 899 O O . LEU A 1 117 ? 14.222 -7.673 9.413 1.00 59.53 117 LEU A O 1
ATOM 903 N N . GLU A 1 118 ? 12.465 -8.819 10.204 1.00 68.56 118 GLU A N 1
ATOM 904 C CA . GLU A 1 118 ? 13.079 -10.136 10.019 1.00 68.56 118 GLU A CA 1
ATOM 905 C C . GLU A 1 118 ? 13.215 -10.490 8.534 1.00 68.56 118 GLU A C 1
ATOM 907 O O . GLU A 1 118 ? 14.302 -10.857 8.084 1.00 68.56 118 GLU A O 1
ATOM 912 N N . ILE A 1 119 ? 12.165 -10.278 7.734 1.00 61.75 119 ILE A N 1
ATOM 913 C CA . ILE A 1 119 ? 12.211 -10.452 6.275 1.00 61.75 119 ILE A CA 1
ATOM 914 C C . ILE A 1 119 ? 13.275 -9.529 5.670 1.00 61.75 119 ILE A C 1
ATOM 916 O O . ILE A 1 119 ? 14.049 -9.967 4.825 1.00 61.75 119 ILE A O 1
ATOM 920 N N . ARG A 1 120 ? 13.401 -8.284 6.142 1.00 58.47 120 ARG A N 1
ATOM 921 C CA . ARG A 1 120 ? 14.418 -7.319 5.692 1.00 58.47 120 ARG A CA 1
ATOM 922 C C . ARG A 1 120 ? 15.850 -7.792 5.947 1.00 58.47 120 ARG A C 1
ATOM 924 O O . ARG A 1 120 ? 16.736 -7.464 5.161 1.00 58.47 120 ARG A O 1
ATOM 931 N N . LYS A 1 121 ? 16.101 -8.565 7.007 1.00 61.66 121 LYS A N 1
ATOM 932 C CA . LYS A 1 121 ? 17.437 -9.128 7.278 1.00 61.66 121 LYS A CA 1
ATOM 933 C C . LYS A 1 121 ? 17.826 -10.214 6.272 1.00 61.66 121 LYS A C 1
ATOM 935 O O . LYS A 1 121 ? 19.016 -10.420 6.036 1.00 61.66 121 LYS A O 1
ATOM 940 N N . VAL A 1 122 ? 16.848 -10.911 5.690 1.00 65.38 122 VAL A N 1
ATOM 941 C CA . VAL A 1 122 ? 17.085 -12.124 4.886 1.00 65.38 122 VAL A CA 1
ATOM 942 C C . VAL A 1 122 ? 16.686 -12.001 3.415 1.00 65.38 122 VAL A C 1
ATOM 944 O O . VAL A 1 122 ? 17.146 -12.804 2.604 1.00 65.38 122 VAL A O 1
ATOM 947 N N . ALA A 1 123 ? 15.865 -11.017 3.052 1.00 73.62 123 ALA A N 1
ATOM 948 C CA . ALA A 1 123 ? 15.377 -10.789 1.700 1.00 73.62 123 ALA A CA 1
ATOM 949 C C . ALA A 1 123 ? 16.196 -9.709 0.985 1.00 73.62 123 ALA A C 1
ATOM 951 O O . ALA A 1 123 ? 16.514 -8.660 1.544 1.00 73.62 123 ALA A O 1
ATOM 952 N N . LYS A 1 124 ? 16.487 -9.935 -0.295 1.00 79.00 124 LYS A N 1
ATOM 953 C CA . LYS A 1 124 ? 17.048 -8.929 -1.202 1.00 79.00 124 LYS A CA 1
ATOM 954 C C . LYS A 1 124 ? 16.122 -8.715 -2.389 1.00 79.00 124 LYS A C 1
ATOM 956 O O . LYS A 1 124 ? 15.474 -9.646 -2.850 1.00 79.00 124 LYS A O 1
ATOM 961 N N . GLN A 1 125 ? 16.081 -7.498 -2.915 1.00 82.38 125 GLN A N 1
ATOM 962 C CA . GLN A 1 125 ? 15.264 -7.179 -4.085 1.00 82.38 125 GLN A CA 1
ATOM 963 C C . GLN A 1 125 ? 15.992 -7.524 -5.389 1.00 82.38 125 GLN A C 1
ATOM 965 O O . GLN A 1 125 ? 17.218 -7.414 -5.482 1.00 82.38 125 GLN A O 1
ATOM 970 N N . CYS A 1 126 ? 15.228 -7.930 -6.402 1.00 83.69 126 CYS A N 1
ATOM 971 C CA . CYS A 1 126 ? 15.717 -8.093 -7.764 1.00 83.69 126 CYS A CA 1
ATOM 972 C C . CYS A 1 126 ? 16.112 -6.725 -8.353 1.00 83.69 126 CYS A C 1
ATOM 974 O O . CYS A 1 126 ? 15.259 -5.839 -8.410 1.00 83.69 126 CYS A O 1
ATOM 976 N N . PRO A 1 127 ? 17.326 -6.561 -8.909 1.00 84.12 127 PRO A N 1
ATOM 977 C CA . PRO A 1 127 ? 17.793 -5.274 -9.435 1.00 84.12 127 PRO A CA 1
ATOM 978 C C . PRO A 1 127 ? 17.040 -4.806 -10.690 1.00 84.12 127 PRO A C 1
ATOM 980 O O . PRO A 1 127 ? 17.171 -3.654 -11.086 1.00 84.12 127 PRO A O 1
ATOM 983 N N . ARG A 1 128 ? 16.269 -5.691 -11.341 1.00 81.69 128 ARG A N 1
ATOM 984 C CA . ARG A 1 128 ? 15.497 -5.358 -12.549 1.00 81.69 128 ARG A CA 1
ATOM 985 C C . ARG A 1 128 ? 14.044 -4.978 -12.264 1.00 81.69 128 ARG A C 1
ATOM 987 O O . ARG A 1 128 ? 13.507 -4.132 -12.962 1.00 81.69 128 ARG A O 1
ATOM 994 N N . CYS A 1 129 ? 13.390 -5.642 -11.314 1.00 79.25 129 CYS A N 1
ATOM 995 C CA . CYS A 1 129 ? 11.939 -5.505 -11.112 1.00 79.25 129 CYS A CA 1
ATOM 996 C C . CYS A 1 129 ? 11.525 -5.245 -9.659 1.00 79.25 129 CYS A C 1
ATOM 998 O O . CYS A 1 129 ? 10.334 -5.194 -9.379 1.00 79.25 129 CYS A O 1
ATOM 1000 N N . GLY A 1 130 ? 12.476 -5.150 -8.724 1.00 77.81 130 GLY A N 1
ATOM 1001 C CA . GLY A 1 130 ? 12.196 -4.900 -7.307 1.00 77.81 130 GLY A CA 1
ATOM 1002 C C . GLY A 1 130 ? 11.587 -6.082 -6.543 1.00 77.81 130 GLY A C 1
ATOM 1003 O O . GLY A 1 130 ? 11.431 -5.997 -5.330 1.00 77.81 130 GLY A O 1
ATOM 1004 N N . HIS A 1 131 ? 11.277 -7.203 -7.208 1.00 79.69 131 HIS A N 1
ATOM 1005 C CA . HIS A 1 131 ? 10.687 -8.375 -6.559 1.00 79.69 131 HIS A CA 1
ATOM 1006 C C . HIS A 1 131 ? 11.585 -8.912 -5.431 1.00 79.69 131 HIS A C 1
ATOM 1008 O O . HIS A 1 131 ? 12.779 -9.140 -5.647 1.00 79.69 131 HIS A O 1
ATOM 1014 N N . GLY A 1 132 ? 11.014 -9.103 -4.238 1.00 78.75 132 GLY A N 1
ATOM 1015 C CA . GLY A 1 132 ? 11.727 -9.579 -3.052 1.00 78.75 132 GLY A CA 1
ATOM 1016 C C . GLY A 1 132 ? 12.069 -11.064 -3.149 1.00 78.75 132 GLY A C 1
ATOM 1017 O O . GLY A 1 132 ? 11.211 -11.890 -3.433 1.00 78.75 132 GLY A O 1
ATOM 1018 N N . ILE A 1 133 ? 13.334 -11.407 -2.923 1.00 77.31 133 ILE A N 1
ATOM 1019 C CA . ILE A 1 133 ? 13.867 -12.763 -3.053 1.00 77.31 133 ILE A CA 1
ATOM 1020 C C . ILE A 1 133 ? 14.608 -13.114 -1.766 1.00 77.31 133 ILE A C 1
ATOM 1022 O O . ILE A 1 133 ? 15.537 -12.414 -1.357 1.00 77.31 133 ILE A O 1
ATOM 1026 N N . ILE A 1 134 ? 14.218 -14.224 -1.142 1.00 79.06 134 ILE A N 1
ATOM 1027 C CA . ILE A 1 134 ? 14.912 -14.794 0.015 1.00 79.06 134 ILE A CA 1
ATOM 1028 C C . ILE A 1 134 ? 15.788 -15.937 -0.483 1.00 79.06 134 ILE A C 1
ATOM 1030 O O . ILE A 1 134 ? 15.315 -16.863 -1.142 1.00 79.06 134 ILE A O 1
ATOM 1034 N N . LYS A 1 135 ? 17.079 -15.877 -0.164 1.00 77.06 135 LYS A N 1
ATOM 1035 C CA . LYS A 1 135 ? 18.016 -16.948 -0.490 1.00 77.06 135 LYS A CA 1
ATOM 1036 C C . LYS A 1 135 ? 17.987 -18.008 0.613 1.00 77.06 135 LYS A C 1
ATOM 1038 O O . LYS A 1 135 ? 18.251 -17.698 1.773 1.00 77.06 135 LYS A O 1
ATOM 1043 N N . ALA A 1 136 ? 17.754 -19.269 0.249 1.00 70.81 136 ALA A N 1
ATOM 1044 C CA . ALA A 1 136 ? 17.937 -20.387 1.173 1.00 70.81 136 ALA A CA 1
ATOM 1045 C C . ALA A 1 136 ? 19.413 -20.485 1.607 1.00 70.81 136 ALA A C 1
ATOM 1047 O O . ALA A 1 136 ? 20.327 -20.383 0.780 1.00 70.81 136 ALA A O 1
ATOM 1048 N N . GLN A 1 137 ? 19.664 -20.662 2.905 1.00 65.75 137 GLN A N 1
ATOM 1049 C CA . GLN A 1 137 ? 21.027 -20.743 3.437 1.00 65.75 137 GLN A CA 1
ATOM 1050 C C . GLN A 1 137 ? 21.820 -21.881 2.767 1.00 65.75 137 GLN A C 1
ATOM 1052 O O . GLN A 1 137 ? 21.267 -22.921 2.425 1.00 65.75 137 GLN A O 1
ATOM 1057 N N . GLY A 1 138 ? 23.118 -21.665 2.528 1.00 64.31 138 GLY A N 1
ATOM 1058 C CA . GLY A 1 138 ? 24.001 -22.658 1.895 1.00 64.31 138 GLY A CA 1
ATOM 1059 C C . GLY A 1 138 ? 23.846 -22.835 0.379 1.00 64.31 138 GLY A C 1
ATOM 1060 O O . GLY A 1 138 ? 24.573 -23.627 -0.212 1.00 64.31 138 GLY A O 1
ATOM 1061 N N . THR A 1 139 ? 22.951 -22.089 -0.277 1.00 68.19 139 THR A N 1
ATOM 1062 C CA . THR A 1 139 ? 22.764 -22.167 -1.738 1.00 68.19 139 THR A CA 1
ATOM 1063 C C . THR A 1 139 ? 23.694 -21.228 -2.522 1.00 68.19 139 THR A C 1
ATOM 1065 O O . THR A 1 139 ? 24.390 -20.377 -1.957 1.00 68.19 139 THR A O 1
ATOM 1068 N N . CYS A 1 140 ? 23.737 -21.383 -3.849 1.00 77.50 140 CYS A N 1
ATOM 1069 C CA . CYS A 1 140 ? 24.557 -20.565 -4.749 1.00 77.50 140 CYS A CA 1
ATOM 1070 C C . CYS A 1 140 ? 24.177 -19.068 -4.699 1.00 77.50 140 CYS A C 1
ATOM 1072 O O . CYS A 1 140 ? 23.047 -18.708 -4.387 1.00 77.50 140 CYS A O 1
ATOM 1074 N N . ASN A 1 141 ? 25.114 -18.171 -5.035 1.00 83.12 141 ASN A N 1
ATOM 1075 C CA . ASN A 1 141 ? 24.838 -16.730 -5.165 1.00 83.12 141 ASN A CA 1
ATOM 1076 C C . ASN A 1 141 ? 24.197 -16.345 -6.509 1.00 83.12 141 ASN A C 1
ATOM 1078 O O . ASN A 1 141 ? 23.836 -15.182 -6.684 1.00 83.12 141 ASN A O 1
ATOM 1082 N N . HIS A 1 142 ? 24.068 -17.280 -7.451 1.00 87.38 142 HIS A N 1
ATOM 1083 C CA . HIS A 1 142 ? 23.318 -17.077 -8.688 1.00 87.38 142 HIS A CA 1
ATOM 1084 C C . HIS A 1 142 ? 21.820 -17.122 -8.399 1.00 87.38 142 HIS A C 1
ATOM 1086 O O . HIS A 1 142 ? 21.283 -18.176 -8.075 1.00 87.38 142 HIS A O 1
ATOM 1092 N N . MET A 1 143 ? 21.148 -15.982 -8.527 1.00 88.25 143 MET A N 1
ATOM 1093 C CA . MET A 1 143 ? 19.700 -15.874 -8.389 1.00 88.25 143 MET A CA 1
ATOM 1094 C C . MET A 1 143 ? 19.050 -15.744 -9.761 1.00 88.25 143 MET A C 1
ATOM 1096 O O . MET A 1 143 ? 19.566 -15.049 -10.639 1.00 88.25 143 MET A O 1
ATOM 1100 N N . LYS A 1 144 ? 17.883 -16.369 -9.918 1.00 91.06 144 LYS A N 1
ATOM 1101 C CA . LYS A 1 144 ? 16.951 -16.126 -11.020 1.00 91.06 144 LYS A CA 1
ATOM 1102 C C . LYS A 1 144 ? 15.653 -15.598 -10.427 1.00 91.06 144 LYS A C 1
ATOM 1104 O O . LYS A 1 144 ? 15.074 -16.233 -9.555 1.00 91.06 144 LYS A O 1
ATOM 1109 N N . CYS A 1 145 ? 15.205 -14.439 -10.894 1.00 87.44 145 CYS A N 1
ATOM 1110 C CA . CYS A 1 145 ? 13.925 -13.878 -10.484 1.00 87.44 145 CYS A CA 1
ATOM 1111 C C . CYS A 1 145 ? 12.783 -14.753 -11.027 1.00 87.44 145 CYS A C 1
ATOM 1113 O O . CYS A 1 145 ? 12.639 -14.880 -12.242 1.00 87.44 145 CYS A O 1
ATOM 1115 N N . ASP A 1 146 ? 12.017 -15.388 -10.142 1.00 83.12 146 ASP A N 1
ATOM 1116 C CA . ASP A 1 146 ? 11.051 -16.425 -10.509 1.00 83.12 146 ASP A CA 1
ATOM 1117 C C . ASP A 1 146 ? 9.807 -15.847 -11.195 1.00 83.12 146 ASP A C 1
ATOM 1119 O O . ASP A 1 146 ? 9.025 -15.119 -10.590 1.00 83.12 146 ASP A O 1
ATOM 1123 N N . THR A 1 147 ? 9.599 -16.204 -12.461 1.00 82.81 147 THR A N 1
ATOM 1124 C CA . THR A 1 147 ? 8.451 -15.757 -13.261 1.00 82.81 147 THR A CA 1
ATOM 1125 C C . THR A 1 147 ? 7.116 -16.325 -12.791 1.00 82.81 147 THR A C 1
ATOM 1127 O O . THR A 1 147 ? 6.079 -15.751 -13.104 1.00 82.81 147 THR A O 1
ATOM 1130 N N . THR A 1 148 ? 7.116 -17.430 -12.042 1.00 79.75 148 THR A N 1
ATOM 1131 C CA . THR A 1 148 ? 5.890 -18.013 -11.474 1.00 79.75 148 THR A CA 1
ATOM 1132 C C . THR A 1 148 ? 5.397 -17.243 -10.248 1.00 79.75 148 THR A C 1
ATOM 1134 O O . THR A 1 148 ? 4.202 -17.241 -9.964 1.00 79.75 148 THR A O 1
ATOM 1137 N N . ALA A 1 149 ? 6.293 -16.511 -9.579 1.00 75.62 149 ALA A N 1
ATOM 1138 C CA . ALA A 1 149 ? 6.006 -15.681 -8.413 1.00 75.62 149 ALA A CA 1
ATOM 1139 C C . ALA A 1 149 ? 5.929 -14.179 -8.757 1.00 75.62 149 ALA A C 1
ATOM 1141 O O . ALA A 1 149 ? 6.253 -13.337 -7.930 1.00 75.62 149 ALA A O 1
ATOM 1142 N N . SER A 1 150 ? 5.508 -13.812 -9.974 1.00 79.12 150 SER A N 1
ATOM 1143 C CA . SER A 1 150 ? 5.481 -12.417 -10.471 1.00 79.12 150 SER A CA 1
ATOM 1144 C C . SER A 1 150 ? 6.859 -11.766 -10.688 1.00 79.12 150 SER A C 1
ATOM 1146 O O . SER A 1 150 ? 6.965 -10.546 -10.814 1.00 79.12 150 SER A O 1
ATOM 1148 N N . GLY A 1 151 ? 7.932 -12.555 -10.740 1.00 80.38 151 GLY A N 1
ATOM 1149 C CA . GLY A 1 151 ? 9.272 -12.096 -11.093 1.00 80.38 151 GLY A CA 1
ATOM 1150 C C . GLY A 1 151 ? 9.498 -11.939 -12.602 1.00 80.38 151 GLY A C 1
ATOM 1151 O O . GLY A 1 151 ? 8.700 -12.357 -13.436 1.00 80.38 151 GLY A O 1
ATOM 1152 N N . CYS A 1 152 ? 10.627 -11.335 -12.978 1.00 86.56 152 CYS A N 1
ATOM 1153 C CA . CYS A 1 152 ? 10.933 -10.964 -14.369 1.00 86.56 152 CYS A CA 1
ATOM 1154 C C . CYS A 1 152 ? 11.871 -11.931 -15.116 1.00 86.56 152 CYS A C 1
ATOM 1156 O O . CYS A 1 152 ? 12.301 -11.631 -16.229 1.00 86.56 152 CYS A O 1
ATOM 1158 N N . GLY A 1 153 ? 12.273 -13.050 -14.506 1.00 90.12 153 GLY A N 1
ATOM 1159 C CA . GLY A 1 153 ? 13.194 -14.008 -15.129 1.00 90.12 153 GLY A CA 1
ATOM 1160 C C . GLY A 1 153 ? 14.661 -13.573 -15.151 1.00 90.12 153 GLY A C 1
ATOM 1161 O O . GLY A 1 153 ? 15.484 -14.275 -15.726 1.00 90.12 153 GLY A O 1
ATOM 1162 N N . HIS A 1 154 ? 15.018 -12.432 -14.556 1.00 92.06 154 HIS A N 1
ATOM 1163 C CA . HIS A 1 154 ? 16.378 -11.893 -14.599 1.00 92.06 154 HIS A CA 1
ATOM 1164 C C . HIS A 1 154 ? 17.374 -12.689 -13.741 1.00 92.06 154 HIS A C 1
ATOM 1166 O O . HIS A 1 154 ? 17.061 -13.058 -12.608 1.00 92.06 154 HIS A O 1
ATOM 1172 N N . HIS A 1 155 ? 18.581 -12.916 -14.272 1.00 92.44 155 HIS A N 1
ATOM 1173 C CA . HIS A 1 155 ? 19.676 -13.609 -13.592 1.00 92.44 155 HIS A CA 1
ATOM 1174 C C . HIS A 1 155 ? 20.676 -12.599 -13.012 1.00 92.44 155 HIS A C 1
ATOM 1176 O O . HIS A 1 155 ? 21.211 -11.764 -13.744 1.00 92.44 155 HIS A O 1
ATOM 1182 N N . PHE A 1 156 ? 20.956 -12.689 -11.712 1.00 90.50 156 PHE A N 1
ATOM 1183 C CA . PHE A 1 156 ? 21.816 -11.736 -11.008 1.00 90.50 156 PHE A CA 1
ATOM 1184 C C . PHE A 1 156 ? 22.556 -12.378 -9.824 1.00 90.50 156 PHE A C 1
ATOM 1186 O O . PHE A 1 156 ? 22.236 -13.482 -9.384 1.00 90.50 156 PHE A O 1
ATOM 1193 N N . CYS A 1 157 ? 23.581 -11.693 -9.318 1.00 88.25 157 CYS A N 1
ATOM 1194 C CA . CYS A 1 157 ? 24.352 -12.118 -8.154 1.00 88.25 157 CYS A CA 1
ATOM 1195 C C . CYS A 1 157 ? 23.723 -11.608 -6.851 1.00 88.25 157 CYS A C 1
ATOM 1197 O O . CYS A 1 157 ? 23.615 -10.400 -6.652 1.00 88.25 157 CYS A O 1
ATOM 1199 N N . TYR A 1 158 ? 23.426 -12.505 -5.910 1.00 85.00 158 TYR A N 1
ATOM 1200 C CA . TYR A 1 158 ? 22.853 -12.157 -4.605 1.00 85.00 158 TYR A CA 1
ATOM 1201 C C . TYR A 1 158 ? 23.735 -11.204 -3.783 1.00 85.00 158 TYR A C 1
ATOM 1203 O O . TYR A 1 158 ? 23.229 -10.413 -2.992 1.00 85.00 158 TYR A O 1
ATOM 1211 N N . LEU A 1 159 ? 25.064 -11.262 -3.933 1.00 82.12 159 LEU A N 1
ATOM 1212 C CA . LEU A 1 159 ? 25.981 -10.440 -3.132 1.00 82.12 159 LEU A CA 1
ATOM 1213 C C . LEU A 1 159 ? 26.014 -8.991 -3.605 1.00 82.12 159 LEU A C 1
ATOM 1215 O O . LEU A 1 159 ? 25.737 -8.083 -2.828 1.00 82.12 159 LEU A O 1
ATOM 1219 N N . CYS A 1 160 ? 26.350 -8.804 -4.880 1.00 82.00 160 CYS A N 1
ATOM 1220 C CA . CYS A 1 160 ? 26.659 -7.497 -5.458 1.00 82.00 160 CYS A CA 1
ATOM 1221 C C . CYS A 1 160 ? 25.563 -6.943 -6.375 1.00 82.00 160 CYS A C 1
ATOM 1223 O O . CYS A 1 160 ? 25.770 -5.896 -6.980 1.00 82.00 160 CYS A O 1
ATOM 1225 N N . GLN A 1 161 ? 24.446 -7.662 -6.535 1.00 87.00 161 GLN A N 1
ATOM 1226 C CA . GLN A 1 161 ? 23.299 -7.276 -7.367 1.00 87.00 161 GLN A CA 1
ATOM 1227 C C . GLN A 1 161 ? 23.617 -7.032 -8.852 1.00 87.00 161 GLN A C 1
ATOM 1229 O O . GLN A 1 161 ? 22.797 -6.509 -9.597 1.00 87.00 161 GLN A O 1
ATOM 1234 N N . SER A 1 162 ? 24.808 -7.423 -9.310 1.00 87.38 162 SER A N 1
ATOM 1235 C CA . SER A 1 162 ? 25.213 -7.305 -10.711 1.00 87.38 162 SER A CA 1
ATOM 1236 C C . SER A 1 162 ? 24.654 -8.456 -11.548 1.00 87.38 162 SER A C 1
ATOM 1238 O O . SER A 1 162 ? 24.317 -9.514 -11.007 1.00 87.38 162 SER A O 1
ATOM 1240 N N . ASN A 1 163 ? 24.597 -8.265 -12.868 1.00 89.88 163 ASN A N 1
ATOM 1241 C CA . ASN A 1 163 ? 24.162 -9.299 -13.807 1.00 89.88 163 ASN A CA 1
ATOM 1242 C C . ASN A 1 163 ? 24.951 -10.605 -13.617 1.00 89.88 163 ASN A C 1
ATOM 1244 O O . ASN A 1 163 ? 26.139 -10.610 -13.282 1.00 89.88 163 ASN A O 1
ATOM 1248 N N . TRP A 1 164 ? 24.280 -11.726 -13.856 1.00 90.25 164 TRP A N 1
ATOM 1249 C CA . TRP A 1 164 ? 24.926 -13.030 -13.906 1.00 90.25 164 TRP A CA 1
ATOM 1250 C C . TRP A 1 164 ? 25.056 -13.480 -15.356 1.00 90.25 164 TRP A C 1
ATOM 1252 O O . TRP A 1 164 ? 24.066 -13.508 -16.088 1.00 90.25 164 TRP A O 1
ATOM 1262 N N . ASP A 1 165 ? 26.268 -13.838 -15.765 1.00 88.56 165 ASP A N 1
ATOM 1263 C CA . ASP A 1 165 ? 26.496 -14.453 -17.063 1.00 88.56 165 ASP A CA 1
ATOM 1264 C C . ASP A 1 165 ? 26.132 -15.936 -16.978 1.00 88.56 165 ASP A C 1
ATOM 1266 O O . ASP A 1 165 ? 26.779 -16.727 -16.289 1.00 88.56 165 ASP A O 1
ATOM 1270 N N . VAL A 1 166 ? 25.051 -16.300 -17.663 1.00 85.44 166 VAL A N 1
ATOM 1271 C CA . VAL A 1 166 ? 24.517 -17.665 -17.685 1.00 85.44 166 VAL A CA 1
ATOM 1272 C C . VAL A 1 166 ? 25.406 -18.595 -18.510 1.00 85.44 166 VAL A C 1
ATOM 1274 O O . VAL A 1 166 ? 25.454 -19.785 -18.220 1.00 85.44 166 VAL A O 1
ATOM 1277 N N . SER A 1 167 ? 26.138 -18.063 -19.494 1.00 84.06 167 SER A N 1
ATOM 1278 C CA . SER A 1 167 ? 26.998 -18.862 -20.372 1.00 84.06 167 SER A CA 1
ATOM 1279 C C . SER A 1 167 ? 28.264 -19.338 -19.658 1.00 84.06 167 SER A C 1
ATOM 1281 O O . SER A 1 167 ? 28.623 -20.508 -19.749 1.00 84.06 167 SER A O 1
ATOM 1283 N N . SER A 1 168 ? 28.898 -18.454 -18.882 1.00 80.69 168 SER A N 1
ATOM 1284 C CA . SER A 1 168 ? 30.106 -18.758 -18.103 1.00 80.69 168 SER A CA 1
ATOM 1285 C C . SER A 1 168 ? 29.831 -19.089 -16.629 1.00 80.69 168 SER A C 1
ATOM 1287 O O . SER A 1 168 ? 30.768 -19.297 -15.857 1.00 80.69 168 SER A O 1
ATOM 1289 N N . TYR A 1 169 ? 28.551 -19.123 -16.235 1.00 84.06 169 TYR A N 1
ATOM 1290 C CA . TYR A 1 169 ? 28.064 -19.329 -14.867 1.00 84.06 169 TYR A CA 1
ATOM 1291 C C . TYR A 1 169 ? 28.839 -18.501 -13.823 1.00 84.06 169 TYR A C 1
ATOM 1293 O O . TYR A 1 169 ? 29.332 -19.003 -12.808 1.00 84.06 169 TYR A O 1
ATOM 1301 N N . ARG A 1 170 ? 28.979 -17.199 -14.093 1.00 82.94 170 ARG A N 1
ATOM 1302 C CA . ARG A 1 170 ? 29.828 -16.283 -13.321 1.00 82.94 170 ARG A CA 1
ATOM 1303 C C . ARG A 1 170 ? 29.154 -14.928 -13.117 1.00 82.94 170 ARG A C 1
ATOM 1305 O O . ARG A 1 170 ? 28.451 -14.411 -13.981 1.00 82.94 170 ARG A O 1
ATOM 1312 N N . CYS A 1 171 ? 29.424 -14.303 -11.973 1.00 84.19 171 CYS A N 1
ATOM 1313 C CA . CYS A 1 171 ? 29.052 -12.909 -11.739 1.00 84.19 171 CYS A CA 1
ATOM 1314 C C . CYS A 1 171 ? 29.849 -11.965 -12.659 1.00 84.19 171 CYS A C 1
ATOM 1316 O O . CYS A 1 171 ? 31.080 -12.019 -12.668 1.00 84.19 171 CYS A O 1
ATOM 1318 N N . THR A 1 172 ? 29.177 -11.049 -13.361 1.00 87.12 172 THR A N 1
ATOM 1319 C CA . THR A 1 172 ? 29.843 -10.109 -14.283 1.00 87.12 172 THR A CA 1
ATOM 1320 C C . THR A 1 172 ? 30.681 -9.042 -13.576 1.00 87.12 172 THR A C 1
ATOM 1322 O O . THR A 1 172 ? 31.499 -8.386 -14.213 1.00 87.12 172 THR A O 1
ATOM 1325 N N . ASN A 1 173 ? 30.515 -8.858 -12.262 1.00 84.25 173 ASN A N 1
ATOM 1326 C CA . ASN A 1 173 ? 31.270 -7.872 -11.496 1.00 84.25 173 ASN A CA 1
ATOM 1327 C C . ASN A 1 173 ? 32.658 -8.416 -11.094 1.00 84.25 173 ASN A C 1
ATOM 1329 O O . ASN A 1 173 ? 32.744 -9.226 -10.165 1.00 84.25 173 ASN A O 1
ATOM 1333 N N . PRO A 1 174 ? 33.768 -7.928 -11.681 1.00 79.81 174 PRO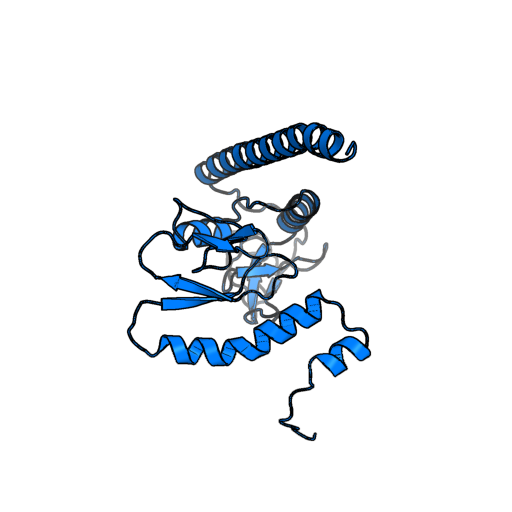 A N 1
ATOM 1334 C CA . PRO A 1 174 ? 35.118 -8.470 -11.466 1.00 79.81 174 PRO A CA 1
ATOM 1335 C C . PRO A 1 174 ? 35.662 -8.266 -10.038 1.00 79.81 174 PRO A C 1
ATOM 1337 O O . PRO A 1 174 ? 36.662 -8.879 -9.649 1.00 79.81 174 PRO A O 1
ATOM 1340 N N . ARG A 1 175 ? 35.009 -7.413 -9.236 1.00 78.94 175 ARG A N 1
ATOM 1341 C CA . ARG A 1 175 ? 35.332 -7.183 -7.819 1.00 78.94 175 ARG A CA 1
ATOM 1342 C C . ARG A 1 175 ? 34.488 -8.026 -6.860 1.00 78.94 175 ARG A C 1
ATOM 1344 O O . ARG A 1 175 ? 34.771 -8.051 -5.669 1.00 78.94 175 ARG A O 1
ATOM 1351 N N . CYS A 1 176 ? 33.466 -8.723 -7.354 1.00 77.19 176 CYS A N 1
ATOM 1352 C CA . CYS A 1 176 ? 32.635 -9.595 -6.533 1.00 77.19 176 CYS A CA 1
ATOM 1353 C C . CYS A 1 176 ? 33.374 -10.906 -6.204 1.00 77.19 176 CYS A C 1
ATOM 1355 O O . CYS A 1 176 ? 33.917 -11.526 -7.114 1.00 77.19 176 CYS A O 1
ATOM 1357 N N . PRO A 1 177 ? 33.325 -11.420 -4.961 1.00 74.69 177 PRO A N 1
ATOM 1358 C CA . PRO A 1 177 ? 33.880 -12.739 -4.640 1.00 74.69 177 PRO A CA 1
ATOM 1359 C C . PRO A 1 177 ? 33.344 -13.860 -5.546 1.00 74.69 177 PRO A C 1
ATOM 1361 O O . PRO A 1 177 ? 34.072 -14.781 -5.894 1.00 74.69 177 PRO A O 1
ATOM 1364 N N . SER A 1 178 ? 32.091 -13.740 -6.004 1.00 73.81 178 SER A N 1
ATOM 1365 C CA . SER A 1 178 ? 31.454 -14.704 -6.915 1.00 73.81 178 SER A CA 1
ATOM 1366 C C . SER A 1 178 ? 31.936 -14.622 -8.369 1.00 73.81 178 SER A C 1
ATOM 1368 O O . SER A 1 178 ? 31.546 -15.462 -9.176 1.00 73.81 178 SER A O 1
ATOM 1370 N N . SER A 1 179 ? 32.752 -13.627 -8.736 1.00 71.88 179 SER A N 1
ATOM 1371 C CA . SER A 1 179 ? 33.281 -13.513 -10.097 1.00 71.88 179 SER A CA 1
ATOM 1372 C C . SER A 1 179 ? 34.598 -14.232 -10.303 1.00 71.88 179 SER A C 1
ATOM 1374 O O . SER A 1 179 ? 34.913 -14.508 -11.444 1.00 71.88 179 SER A O 1
ATOM 1376 N N . ARG A 1 180 ? 35.373 -14.565 -9.264 1.00 65.56 180 ARG A N 1
ATOM 1377 C CA . ARG A 1 180 ? 36.691 -15.212 -9.443 1.00 65.56 180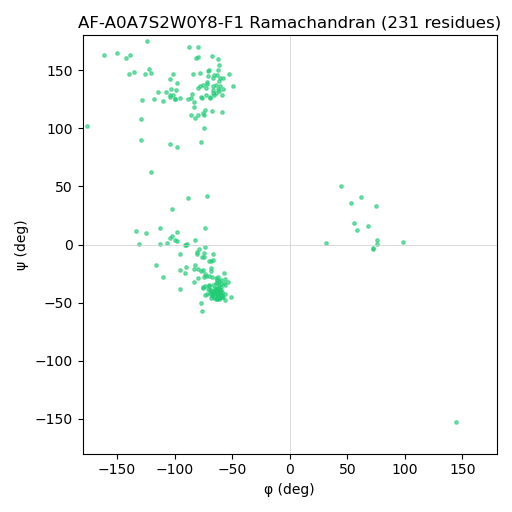 ARG A CA 1
ATOM 1378 C C . ARG A 1 180 ? 36.644 -16.728 -9.343 1.00 65.56 180 ARG A C 1
ATOM 1380 O O . ARG A 1 180 ? 37.503 -17.398 -9.900 1.00 65.56 180 ARG A O 1
ATOM 1387 N N . THR A 1 181 ? 35.624 -17.262 -8.688 1.00 56.44 181 THR A N 1
ATOM 1388 C CA . THR A 1 181 ? 35.603 -18.654 -8.236 1.00 56.44 181 THR A CA 1
ATOM 1389 C C . THR A 1 181 ? 34.581 -19.536 -8.947 1.00 56.44 181 THR A C 1
ATOM 1391 O O . THR A 1 181 ? 34.292 -20.618 -8.453 1.00 56.44 181 THR A O 1
ATOM 1394 N N . GLY A 1 182 ? 34.007 -19.104 -10.080 1.00 51.97 182 GLY A N 1
ATOM 1395 C CA . GLY A 1 182 ? 33.039 -19.930 -10.828 1.00 51.97 182 GLY A CA 1
ATOM 1396 C C . GLY A 1 182 ? 31.877 -20.429 -9.957 1.00 51.97 182 GLY A C 1
ATOM 1397 O O . GLY A 1 182 ? 31.455 -21.571 -10.084 1.00 51.97 182 GLY A O 1
ATOM 1398 N N . GLY A 1 183 ? 31.426 -19.602 -9.003 1.00 51.84 183 GLY A N 1
ATOM 1399 C CA . GLY A 1 183 ? 30.427 -19.983 -7.997 1.00 51.84 183 GLY A CA 1
ATOM 1400 C C . GLY A 1 183 ? 30.968 -20.403 -6.617 1.00 51.84 183 GLY A C 1
ATOM 1401 O O . GLY A 1 183 ? 30.162 -20.712 -5.744 1.00 51.84 183 GLY A O 1
ATOM 1402 N N . GLY A 1 184 ? 32.283 -20.374 -6.361 1.00 43.12 184 GLY A N 1
ATOM 1403 C CA . GLY A 1 184 ? 32.893 -20.854 -5.107 1.00 43.12 184 GLY A CA 1
ATOM 1404 C C . GLY A 1 184 ? 33.359 -19.790 -4.093 1.00 43.12 184 GLY A C 1
ATOM 1405 O O . GLY A 1 184 ? 34.517 -19.405 -4.074 1.00 43.12 184 GLY A O 1
ATOM 1406 N N . ASN A 1 185 ? 32.476 -19.314 -3.221 1.00 44.00 185 ASN A N 1
ATOM 1407 C CA . ASN A 1 185 ? 32.655 -19.206 -1.757 1.00 44.00 185 ASN A CA 1
ATOM 1408 C C . ASN A 1 185 ? 31.311 -18.680 -1.235 1.00 44.00 185 ASN A C 1
ATOM 1410 O O . ASN A 1 185 ? 30.937 -17.521 -1.427 1.00 44.00 185 ASN A O 1
ATOM 1414 N N . ILE A 1 186 ? 30.546 -19.621 -0.694 1.00 50.81 186 ILE A N 1
ATOM 1415 C CA . ILE A 1 186 ? 29.083 -19.661 -0.638 1.00 50.81 186 ILE A CA 1
ATOM 1416 C C . ILE A 1 186 ? 28.472 -18.799 0.492 1.00 50.81 186 ILE A C 1
ATOM 1418 O O . ILE A 1 186 ? 27.259 -18.585 0.490 1.00 50.81 186 ILE A O 1
ATOM 1422 N N . TYR A 1 187 ? 29.276 -18.230 1.405 1.00 46.94 187 TYR A N 1
ATOM 1423 C CA . TYR A 1 187 ? 28.776 -17.719 2.699 1.00 46.94 187 TYR A CA 1
ATOM 1424 C C . TYR A 1 187 ? 29.080 -16.248 3.049 1.00 46.94 187 TYR A C 1
ATOM 1426 O O . TYR A 1 187 ? 28.824 -15.827 4.172 1.00 46.94 187 TYR A O 1
ATOM 1434 N N . SER A 1 188 ? 29.599 -15.424 2.135 1.00 48.41 188 SER A N 1
ATOM 1435 C CA . SER A 1 188 ? 29.811 -13.994 2.433 1.00 48.41 188 SER A CA 1
ATOM 1436 C C . SER A 1 188 ? 28.473 -13.238 2.409 1.00 48.41 188 SER A C 1
ATOM 1438 O O . SER A 1 188 ? 27.852 -13.144 1.362 1.00 48.41 188 SER A O 1
ATOM 1440 N N . THR A 1 189 ? 28.002 -12.722 3.548 1.00 49.19 189 THR A N 1
ATOM 1441 C CA . THR A 1 189 ? 26.689 -12.055 3.706 1.00 49.19 189 THR A CA 1
ATOM 1442 C C . THR A 1 189 ? 26.747 -10.527 3.747 1.00 49.19 189 THR A C 1
ATOM 1444 O O . THR A 1 189 ? 25.725 -9.888 3.987 1.00 49.19 189 THR A O 1
ATOM 1447 N N . THR A 1 190 ? 27.895 -9.896 3.502 1.00 47.41 190 THR A N 1
ATOM 1448 C CA . THR A 1 190 ? 28.021 -8.446 3.698 1.00 47.41 190 THR A CA 1
ATOM 1449 C C . THR A 1 190 ? 27.323 -7.658 2.585 1.00 47.41 190 THR A C 1
ATOM 1451 O O . THR A 1 190 ? 27.823 -7.509 1.470 1.00 47.41 190 THR A O 1
ATOM 1454 N N . ALA A 1 191 ? 26.113 -7.181 2.892 1.00 49.69 191 ALA A N 1
ATOM 1455 C CA . ALA A 1 191 ? 25.373 -6.204 2.102 1.00 49.69 191 ALA A CA 1
ATOM 1456 C C . ALA A 1 191 ? 26.021 -4.813 2.214 1.00 49.69 191 ALA A C 1
ATOM 1458 O O . ALA A 1 191 ? 26.623 -4.479 3.233 1.00 49.69 191 ALA A O 1
ATOM 1459 N N . SER A 1 192 ? 25.904 -4.006 1.158 1.00 44.78 192 SER A N 1
ATOM 1460 C CA . SER A 1 192 ? 26.338 -2.606 1.168 1.00 44.78 192 SER A CA 1
ATOM 1461 C C . SER A 1 192 ? 25.472 -1.782 2.134 1.00 44.78 192 SER A C 1
ATOM 1463 O O . SER A 1 192 ? 24.252 -1.962 2.126 1.00 44.78 192 SER A O 1
ATOM 1465 N N . PRO A 1 193 ? 26.065 -0.892 2.949 1.00 45.09 193 PRO A N 1
ATOM 1466 C CA . PRO A 1 193 ? 25.314 -0.068 3.888 1.00 45.09 193 PRO A CA 1
ATOM 1467 C C . PRO A 1 193 ? 24.486 1.004 3.152 1.00 45.09 193 PRO A C 1
ATOM 1469 O O . PRO A 1 193 ? 24.935 1.514 2.119 1.00 45.09 193 PRO A O 1
ATOM 1472 N N . PRO A 1 194 ? 23.287 1.350 3.653 1.00 50.09 194 PRO A N 1
ATOM 1473 C CA . PRO A 1 194 ? 22.512 2.480 3.149 1.00 50.09 194 PRO A CA 1
ATOM 1474 C C . PRO A 1 194 ? 23.205 3.822 3.461 1.00 50.09 194 PRO A C 1
ATOM 1476 O O . PRO A 1 194 ? 24.121 3.900 4.277 1.00 50.09 194 PRO A O 1
ATOM 1479 N N . SER A 1 195 ? 22.814 4.891 2.761 1.00 56.03 195 SER A N 1
ATOM 1480 C CA . SER A 1 195 ? 23.397 6.226 2.945 1.00 56.03 195 SER A CA 1
ATOM 1481 C C . SER A 1 195 ? 22.952 6.859 4.274 1.00 56.03 195 SER A C 1
ATOM 1483 O O . SER A 1 195 ? 21.783 6.781 4.653 1.00 56.03 195 SER A O 1
ATOM 1485 N N . SER A 1 196 ? 23.872 7.544 4.961 1.00 58.88 196 SER A N 1
ATOM 1486 C CA . SER A 1 196 ? 23.683 8.096 6.319 1.00 58.88 196 SER A CA 1
ATOM 1487 C C . SER A 1 196 ? 22.498 9.061 6.479 1.00 58.88 196 SER A C 1
ATOM 1489 O O . SER A 1 196 ? 21.966 9.224 7.575 1.00 58.88 196 SER A O 1
ATOM 1491 N N . GLY A 1 197 ? 22.057 9.710 5.396 1.00 68.56 197 GLY A N 1
ATOM 1492 C CA . GLY A 1 197 ? 20.894 10.600 5.421 1.00 68.56 197 GLY A CA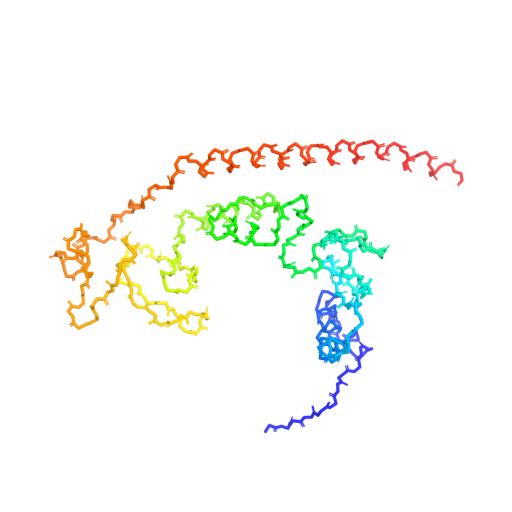 1
ATOM 1493 C C . GLY A 1 197 ? 19.566 9.857 5.576 1.00 68.56 197 GLY A C 1
ATOM 1494 O O . GLY A 1 197 ? 18.686 10.326 6.294 1.00 68.56 197 GLY A O 1
ATOM 1495 N N . PHE A 1 198 ? 19.425 8.692 4.938 1.00 70.31 198 PHE A N 1
ATOM 1496 C CA . PHE A 1 198 ? 18.192 7.905 4.976 1.00 70.31 198 PHE A CA 1
ATOM 1497 C C . PHE A 1 198 ? 17.938 7.310 6.367 1.00 70.31 198 PHE A C 1
ATOM 1499 O O . PHE A 1 198 ? 16.816 7.371 6.866 1.00 70.31 198 PHE A O 1
ATOM 1506 N N . GLU A 1 199 ? 18.986 6.803 7.023 1.00 69.88 199 GLU A N 1
ATOM 1507 C CA . GLU A 1 199 ? 18.893 6.246 8.380 1.00 69.88 199 GLU A CA 1
ATOM 1508 C C . GLU A 1 199 ? 18.368 7.282 9.380 1.00 69.88 199 GLU A C 1
ATOM 1510 O O . GLU A 1 199 ? 17.437 6.987 10.128 1.00 69.88 199 GLU A O 1
ATOM 1515 N N . ARG A 1 200 ? 18.852 8.530 9.305 1.00 75.62 200 ARG A N 1
ATOM 1516 C CA . ARG A 1 200 ? 18.391 9.620 10.176 1.00 75.62 200 ARG A CA 1
ATOM 1517 C C . ARG A 1 200 ? 16.896 9.912 10.018 1.00 75.62 200 ARG A C 1
ATOM 1519 O O . ARG A 1 200 ? 16.192 10.059 11.015 1.00 75.62 200 ARG A O 1
ATOM 1526 N N . TYR A 1 201 ? 16.401 9.991 8.779 1.00 77.44 201 TYR A N 1
ATOM 1527 C CA . TYR A 1 201 ? 14.971 10.211 8.531 1.00 77.44 201 TYR A CA 1
ATOM 1528 C C . TYR A 1 201 ? 14.124 9.019 8.983 1.00 77.44 201 TYR A C 1
ATOM 1530 O O . TYR A 1 201 ? 13.014 9.201 9.478 1.00 77.44 201 TYR A O 1
ATOM 1538 N N . ASN A 1 202 ? 14.642 7.799 8.849 1.00 75.44 202 ASN A N 1
ATOM 1539 C CA . ASN A 1 202 ? 13.942 6.596 9.279 1.00 75.44 202 ASN A CA 1
ATOM 1540 C C . ASN A 1 202 ? 13.842 6.503 10.814 1.00 75.44 202 ASN A C 1
ATOM 1542 O O . ASN A 1 202 ? 12.790 6.140 11.339 1.00 75.44 202 ASN A O 1
ATOM 1546 N N . GLU A 1 203 ? 14.894 6.890 11.540 1.00 71.56 203 GLU A N 1
ATOM 1547 C CA . GLU A 1 203 ? 14.877 7.012 13.005 1.00 71.56 203 GLU A CA 1
ATOM 1548 C C . GLU A 1 203 ? 13.895 8.086 13.488 1.00 71.56 203 GLU A C 1
ATOM 1550 O O . GLU A 1 203 ? 13.161 7.888 14.458 1.00 71.56 203 GLU A O 1
ATOM 1555 N N . GLU A 1 204 ? 13.856 9.236 12.813 1.00 78.12 204 GLU A N 1
ATOM 1556 C CA . GLU A 1 204 ? 12.900 10.304 13.106 1.00 78.12 204 GLU A CA 1
ATOM 1557 C C . GLU A 1 204 ? 11.454 9.859 12.859 1.00 78.12 204 GLU A C 1
ATOM 1559 O O . GLU A 1 204 ? 10.612 10.008 13.746 1.00 78.12 204 GLU A O 1
ATOM 1564 N N . CYS A 1 205 ? 11.184 9.219 11.718 1.00 78.56 205 CYS A N 1
ATOM 1565 C CA . CYS A 1 205 ? 9.883 8.622 11.426 1.00 78.56 205 CYS A CA 1
ATOM 1566 C C . CYS A 1 205 ? 9.479 7.619 12.518 1.00 78.56 205 CY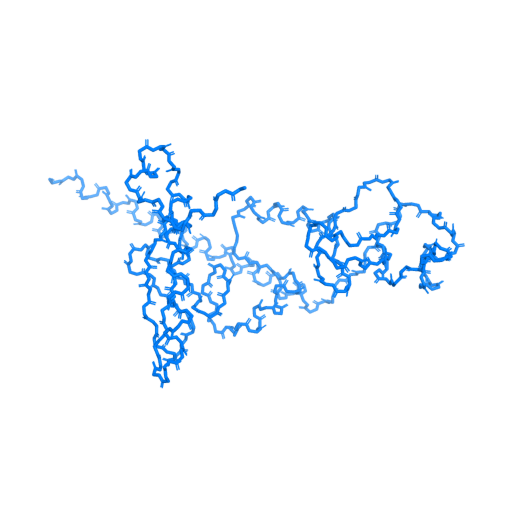S A C 1
ATOM 1568 O O . CYS A 1 205 ? 8.389 7.731 13.075 1.00 78.56 205 CYS A O 1
ATOM 1570 N N . GLY A 1 206 ? 10.383 6.717 12.916 1.00 73.81 206 GLY A N 1
ATOM 1571 C CA . GLY A 1 206 ? 10.141 5.760 14.000 1.00 73.81 206 GLY A CA 1
ATOM 1572 C C . GLY A 1 206 ? 9.752 6.413 15.327 1.00 73.81 206 GLY A C 1
ATOM 1573 O O . GLY A 1 206 ? 8.802 5.968 15.973 1.00 73.81 206 GLY A O 1
ATOM 1574 N N . ARG A 1 207 ? 10.416 7.512 15.711 1.00 72.44 207 ARG A N 1
ATOM 1575 C CA . ARG A 1 207 ? 10.052 8.280 16.916 1.00 72.44 207 ARG A CA 1
ATOM 1576 C C . ARG A 1 207 ? 8.646 8.873 16.816 1.00 72.44 207 ARG A C 1
ATOM 1578 O O . ARG A 1 207 ? 7.902 8.823 17.796 1.00 72.44 207 ARG A O 1
ATOM 1585 N N . HIS A 1 208 ? 8.264 9.395 15.651 1.00 78.94 208 HIS A N 1
ATOM 1586 C CA . HIS A 1 208 ? 6.924 9.943 15.436 1.00 78.94 208 HIS A CA 1
ATOM 1587 C C . HIS A 1 208 ? 5.833 8.870 15.472 1.00 78.94 208 HIS A C 1
ATOM 1589 O O . HIS A 1 208 ? 4.823 9.080 16.141 1.00 78.94 208 HIS A O 1
ATOM 1595 N N . LEU A 1 209 ? 6.046 7.710 14.843 1.00 78.38 209 LEU A N 1
ATOM 1596 C CA . LEU A 1 209 ? 5.080 6.605 14.889 1.00 78.38 209 LEU A CA 1
ATOM 1597 C C . LEU A 1 209 ? 4.887 6.082 16.322 1.00 78.38 209 LEU A C 1
ATOM 1599 O O . LEU A 1 209 ? 3.759 5.868 16.769 1.00 78.38 209 LEU A O 1
ATOM 1603 N N . ALA A 1 210 ? 5.975 5.955 17.089 1.00 73.25 210 ALA A N 1
ATOM 1604 C CA . ALA A 1 210 ? 5.898 5.576 18.500 1.00 73.25 210 ALA A CA 1
ATOM 1605 C C . ALA A 1 210 ? 5.105 6.603 19.331 1.00 73.25 210 ALA A C 1
ATOM 1607 O O . ALA A 1 210 ? 4.255 6.233 20.145 1.00 73.25 210 ALA A O 1
ATOM 1608 N N . ALA A 1 211 ? 5.337 7.900 19.102 1.00 77.75 211 ALA A N 1
ATOM 1609 C CA . ALA A 1 211 ? 4.601 8.969 19.771 1.00 77.75 211 ALA A CA 1
ATOM 1610 C C . ALA A 1 211 ? 3.103 8.965 19.413 1.00 77.75 211 ALA A C 1
ATOM 1612 O O . ALA A 1 211 ? 2.265 9.101 20.307 1.00 77.75 211 ALA A O 1
ATOM 1613 N N . LEU A 1 212 ? 2.757 8.751 18.137 1.00 78.81 212 LEU A N 1
ATOM 1614 C CA . LEU A 1 212 ? 1.369 8.630 17.676 1.00 78.81 212 LEU A CA 1
ATOM 1615 C C . LEU A 1 212 ? 0.648 7.477 18.375 1.00 78.81 212 LEU A C 1
ATOM 1617 O O . LEU A 1 212 ? -0.462 7.654 18.882 1.00 78.81 212 LEU A O 1
ATOM 1621 N N . ARG A 1 213 ? 1.297 6.317 18.487 1.00 78.62 213 ARG A N 1
ATOM 1622 C CA . ARG A 1 213 ? 0.724 5.165 19.186 1.00 78.62 213 ARG A CA 1
ATOM 1623 C C . ARG A 1 213 ? 0.496 5.430 20.673 1.00 78.62 213 ARG A C 1
ATOM 1625 O O . ARG A 1 213 ? -0.552 5.070 21.210 1.00 78.62 213 ARG A O 1
ATOM 1632 N N . ASN A 1 214 ? 1.436 6.102 21.334 1.00 76.06 214 ASN A N 1
ATOM 1633 C CA . ASN A 1 214 ? 1.271 6.508 22.729 1.00 76.06 214 ASN A CA 1
ATOM 1634 C C . ASN A 1 214 ? 0.078 7.459 22.896 1.00 76.06 214 ASN A C 1
ATOM 1636 O O . ASN A 1 214 ? -0.743 7.258 23.790 1.00 76.06 214 ASN A O 1
ATOM 1640 N N . ALA A 1 215 ? -0.076 8.437 22.000 1.00 82.38 215 ALA A N 1
ATOM 1641 C CA . ALA A 1 215 ? -1.223 9.341 22.007 1.00 82.38 215 ALA A CA 1
ATOM 1642 C C . ALA A 1 215 ? -2.555 8.594 21.801 1.00 82.38 215 ALA A C 1
ATOM 1644 O O . ALA A 1 215 ? -3.516 8.837 22.529 1.00 82.38 215 ALA A O 1
ATOM 1645 N N . GLN A 1 216 ? -2.612 7.631 20.874 1.00 80.44 216 GLN A N 1
ATOM 1646 C CA . GLN A 1 216 ? -3.797 6.784 20.678 1.00 80.44 216 GLN A CA 1
ATOM 1647 C C . GLN A 1 216 ? -4.153 5.983 21.940 1.00 80.44 216 GLN A C 1
ATOM 1649 O O . GLN A 1 216 ? -5.332 5.852 22.274 1.00 80.44 216 GLN A O 1
ATOM 1654 N N . ASN A 1 217 ? -3.155 5.467 22.661 1.00 81.81 217 ASN A N 1
ATOM 1655 C CA . ASN A 1 217 ? -3.372 4.747 23.916 1.00 81.81 217 ASN A CA 1
ATOM 1656 C C . ASN A 1 217 ? -3.920 5.662 25.019 1.00 81.81 217 ASN A C 1
ATOM 1658 O O . ASN A 1 217 ? -4.853 5.265 25.714 1.00 81.81 217 ASN A O 1
ATOM 1662 N N . LEU A 1 218 ? -3.416 6.895 25.134 1.00 85.19 218 LEU A N 1
ATOM 1663 C CA . LEU A 1 218 ? -3.956 7.889 26.070 1.00 85.19 218 LEU A CA 1
ATOM 1664 C C . LEU A 1 218 ? -5.420 8.224 25.760 1.00 85.19 218 LEU A C 1
ATOM 1666 O O . LEU A 1 218 ? -6.241 8.283 26.669 1.00 85.19 218 LEU A O 1
ATOM 1670 N N . VAL A 1 219 ? -5.781 8.372 24.480 1.00 84.25 219 VAL A N 1
ATOM 1671 C CA . VAL A 1 219 ? -7.181 8.593 24.074 1.00 84.25 219 VAL A CA 1
ATOM 1672 C C . VAL A 1 219 ? -8.067 7.408 24.461 1.00 84.25 219 VAL A C 1
ATOM 1674 O O . VAL A 1 219 ? -9.174 7.614 24.951 1.00 84.25 219 VAL A O 1
ATOM 1677 N N . LYS A 1 220 ? -7.598 6.166 24.280 1.00 81.88 220 LYS A N 1
ATOM 1678 C CA . LYS A 1 220 ? -8.339 4.967 24.711 1.00 81.88 220 LYS A CA 1
ATOM 1679 C C . LYS A 1 220 ? -8.549 4.946 26.228 1.00 81.88 220 LYS A C 1
ATOM 1681 O O . LYS A 1 220 ? -9.665 4.703 26.674 1.00 81.88 220 LYS A O 1
ATOM 1686 N N . GLN A 1 221 ? -7.508 5.256 27.002 1.00 82.94 221 GLN A N 1
ATOM 1687 C CA . GLN A 1 221 ? -7.583 5.350 28.465 1.00 82.94 221 GLN A CA 1
ATOM 1688 C C . GLN A 1 221 ? -8.504 6.478 28.939 1.00 82.94 221 GLN A C 1
ATOM 1690 O O . GLN A 1 221 ? -9.165 6.336 29.957 1.00 82.94 221 GLN A O 1
ATOM 1695 N N . ALA A 1 222 ? -8.577 7.589 28.205 1.00 80.12 222 ALA A N 1
ATOM 1696 C CA . ALA A 1 222 ? -9.478 8.692 28.522 1.00 80.12 222 ALA A CA 1
ATOM 1697 C C . ALA A 1 222 ? -10.947 8.398 28.164 1.00 80.12 222 ALA A C 1
ATOM 1699 O O . ALA A 1 222 ? -11.839 9.029 28.721 1.00 80.12 222 ALA A O 1
ATOM 1700 N N . ARG A 1 223 ? -11.216 7.458 27.246 1.00 74.38 223 ARG A N 1
ATOM 1701 C CA . ARG A 1 223 ? -12.581 7.043 26.870 1.00 74.38 223 ARG A CA 1
ATOM 1702 C C . ARG A 1 223 ? -13.182 6.007 27.820 1.00 74.38 223 ARG A C 1
ATOM 1704 O O . ARG A 1 223 ? -14.382 6.052 28.058 1.00 74.38 223 ARG A O 1
ATOM 1711 N N . SER A 1 224 ? -12.367 5.130 28.412 1.00 67.88 224 SER A N 1
ATOM 1712 C CA . SER A 1 224 ? -12.867 4.083 29.318 1.00 67.88 224 SER A CA 1
ATOM 1713 C C . SER A 1 224 ? -13.675 4.574 30.537 1.00 67.88 224 SER A C 1
ATOM 1715 O O . SER A 1 224 ? -14.598 3.862 30.920 1.00 67.88 224 SER A O 1
ATOM 1717 N N . PRO A 1 225 ? -13.408 5.748 31.153 1.00 62.94 225 PRO A N 1
ATOM 1718 C CA . PRO A 1 225 ? -14.234 6.274 32.240 1.00 62.94 225 PRO A CA 1
ATOM 1719 C C . PRO A 1 225 ? -15.578 6.817 31.738 1.00 62.94 225 PRO A C 1
ATOM 1721 O O . PRO A 1 225 ? -16.593 6.634 32.401 1.00 62.94 225 PRO A O 1
ATOM 1724 N N . VAL A 1 226 ? -15.604 7.426 30.546 1.00 58.50 226 VAL A N 1
ATOM 1725 C CA . VAL A 1 226 ? -16.812 8.041 29.969 1.00 58.50 226 VAL A CA 1
ATOM 1726 C C . VAL A 1 226 ? -17.847 6.971 29.614 1.00 58.50 226 VAL A C 1
ATOM 1728 O O . VAL A 1 226 ? -19.021 7.135 29.924 1.00 58.50 226 VAL A O 1
ATOM 1731 N N . ASP A 1 227 ? -17.421 5.832 29.062 1.00 55.00 227 ASP A N 1
ATOM 1732 C CA . ASP A 1 227 ? -18.331 4.718 28.746 1.00 55.00 227 ASP A CA 1
ATOM 1733 C C . ASP A 1 227 ? -18.897 4.034 30.011 1.00 55.00 227 ASP A C 1
ATOM 1735 O O . ASP A 1 227 ? -19.971 3.434 29.968 1.00 55.00 227 ASP A O 1
ATOM 1739 N N . SER A 1 228 ? -18.216 4.156 31.160 1.00 55.72 228 SER A N 1
ATOM 1740 C CA . SER A 1 228 ? -18.689 3.609 32.442 1.00 55.72 228 SER A CA 1
ATOM 1741 C C . SER A 1 228 ? -19.747 4.474 33.142 1.00 55.72 228 SER A C 1
ATOM 1743 O O . SER A 1 228 ? -20.527 3.947 33.934 1.00 55.72 228 SER A O 1
ATOM 1745 N N . GLU A 1 229 ? -19.836 5.769 32.818 1.00 51.66 229 GLU A N 1
ATOM 1746 C CA . GLU A 1 229 ? -20.865 6.673 33.360 1.00 51.66 229 GLU A CA 1
ATOM 1747 C C . GLU A 1 229 ? -22.203 6.590 32.599 1.00 51.66 229 GLU A C 1
ATOM 1749 O O . GLU A 1 229 ? -23.248 6.893 33.168 1.00 51.66 229 GLU A O 1
ATOM 1754 N N . PHE A 1 230 ? -22.219 6.107 31.350 1.00 51.31 230 PHE A N 1
ATOM 1755 C CA . PHE A 1 230 ? -23.448 5.953 30.549 1.00 51.31 230 PHE A CA 1
ATOM 1756 C C . PHE A 1 230 ? -24.160 4.595 30.713 1.00 51.31 230 PHE A C 1
ATOM 1758 O O . PHE A 1 230 ? -25.207 4.377 30.106 1.00 51.31 230 PHE A O 1
ATOM 1765 N N . HIS A 1 231 ? -23.639 3.689 31.547 1.00 50.12 231 HIS A N 1
ATOM 1766 C CA . HIS A 1 231 ? -24.299 2.421 31.905 1.00 50.12 231 HIS A CA 1
ATOM 1767 C C . HIS A 1 231 ? -25.061 2.462 33.243 1.00 50.12 231 HIS A C 1
ATOM 1769 O O . HIS A 1 231 ? -25.517 1.426 33.726 1.00 50.12 231 HIS A O 1
ATOM 1775 N N . LEU A 1 232 ? -25.247 3.652 33.820 1.00 46.56 232 LEU A N 1
ATOM 1776 C CA . LEU A 1 232 ? -26.083 3.893 35.000 1.00 46.56 232 LEU A CA 1
ATOM 1777 C C . LEU A 1 232 ? -27.210 4.891 34.675 1.00 46.56 232 LEU A C 1
ATOM 1779 O O . LEU A 1 232 ? -27.264 5.975 35.249 1.00 46.56 232 LEU A O 1
ATOM 1783 N N . CYS A 1 233 ? -28.094 4.523 33.744 1.00 37.97 233 CYS A N 1
ATOM 1784 C CA . CYS A 1 233 ? -29.434 5.096 33.566 1.00 37.97 233 CYS A CA 1
ATOM 1785 C C . CYS A 1 233 ? -30.357 4.047 32.941 1.00 37.97 233 CYS A C 1
ATOM 1787 O O . CYS A 1 233 ? -29.957 3.464 31.907 1.00 37.97 233 CYS A O 1
#

Foldseek 3Di:
DDPDPDDDDLVVVVVVPDDLQVSLVVLCVVCVVVQVVVVVDPDQWGWAADPDRSGNDIDIDGPPDAQWDADPPRRAIDGRPDPARHRDPPDDPVNVVVCVLVVADHDDPPVVVVVVVVLVLFWDAQPPPRDIDGDDPPDFQWDAQDVVVVGDRFTAGNAPNAGADPVQCAHPDCPDPRHPPSRPDHDDRDHDDDDPVSVVVRVVVVVVSVVVVVVVVVVVVVVVVVVVVVVPD

Solvent-accessible surface area (backbone atoms only — not comparable to full-atom values): 14364 Å² total; per-residue (Å²): 134,86,86,70,86,74,77,82,56,68,71,58,46,55,73,74,64,57,55,63,64,58,52,38,52,51,56,51,62,69,49,51,71,57,52,66,60,56,71,71,54,98,60,68,59,46,74,40,71,47,86,39,85,82,43,76,52,74,44,82,41,65,78,81,71,76,55,55,46,69,38,88,88,78,65,37,51,26,34,76,81,50,95,52,86,43,56,49,82,91,55,50,72,66,57,51,49,53,36,53,75,72,66,48,85,68,96,61,54,72,66,52,47,51,51,49,53,54,45,59,76,56,41,46,60,39,85,88,75,61,47,77,42,69,72,65,86,89,43,72,51,76,42,64,36,49,57,91,77,80,29,82,58,51,48,25,22,69,68,76,60,35,53,38,40,78,90,74,50,27,34,69,42,86,86,41,73,44,35,80,42,68,57,59,71,66,76,77,80,79,64,83,81,80,62,76,69,58,56,54,55,39,54,52,50,51,54,50,55,52,50,52,54,51,52,54,49,52,53,53,62,64,43,58,61,59,63,61,61,70,74,74,121

Organism: NCBI:txid1034831

Radius of gyration: 24.22 Å; Cα contacts (8 Å, |Δi|>4): 238; chains: 1; bounding box: 66×45×55 Å

Mean predicted aligned error: 17.38 Å